Protein AF-A0A1Y4GU19-F1 (afdb_monomer_lite)

Secondary structure (DSSP, 8-state):
-------S-EEEEETTEEEEE--SPEEEE-SEEEETTEEE--SEEEEEEEE-GGG-EEEEEEEE--HHHHHHHHHTT-GGGG-EEEEESEEEEEEGGGTEEEEEEEETTEEEEEEEEEEETTEEEEEE---HHHHTTTT--TT-BHHHHHHHHHHSTT-EEEEEEEETTEEEEEEEEEEEEEEE-TTS-EEEEEEEEEEEEEEEE-TTSBEEEEEE--

Structure (mmCIF, N/CA/C/O backbone):
data_AF-A0A1Y4GU19-F1
#
_entry.id   AF-A0A1Y4GU19-F1
#
loop_
_atom_site.group_PDB
_atom_site.id
_atom_site.type_symbol
_atom_site.label_atom_id
_atom_site.label_alt_id
_atom_site.label_comp_id
_atom_site.label_asym_id
_atom_site.label_entity_id
_atom_site.label_seq_id
_atom_site.pdbx_PDB_ins_code
_atom_site.Cartn_x
_atom_site.Cartn_y
_atom_site.Cartn_z
_atom_site.occupancy
_atom_site.B_iso_or_equiv
_atom_site.auth_seq_id
_atom_site.auth_comp_id
_atom_site.auth_asym_id
_atom_site.auth_atom_id
_atom_site.pdbx_PDB_model_num
ATOM 1 N N . MET A 1 1 ? 30.097 -1.239 -19.176 1.00 27.19 1 MET A N 1
ATOM 2 C CA . MET A 1 1 ? 30.314 -0.782 -17.788 1.00 27.19 1 MET A CA 1
ATOM 3 C C . MET A 1 1 ? 29.051 -0.041 -17.359 1.00 27.19 1 MET A C 1
ATOM 5 O O . MET A 1 1 ? 28.925 1.136 -17.654 1.00 27.19 1 MET A O 1
ATOM 9 N N . LEU A 1 2 ? 28.057 -0.751 -16.813 1.00 26.98 2 LEU A N 1
ATOM 10 C CA . LEU A 1 2 ? 26.748 -0.180 -16.452 1.00 26.98 2 LEU A CA 1
ATOM 11 C C . LEU A 1 2 ? 26.420 -0.539 -14.993 1.00 26.98 2 LEU A C 1
ATOM 13 O O . LEU A 1 2 ? 25.458 -1.228 -14.685 1.00 26.98 2 LEU A O 1
ATOM 17 N N . VAL A 1 3 ? 27.309 -0.111 -14.100 1.00 28.98 3 VAL A N 1
ATOM 18 C CA . VAL A 1 3 ? 27.050 -0.002 -12.663 1.00 28.98 3 VAL A CA 1
ATOM 19 C C . VAL A 1 3 ? 26.626 1.447 -12.469 1.00 28.98 3 VAL A C 1
ATOM 21 O O . VAL A 1 3 ? 27.475 2.331 -12.537 1.00 28.98 3 VAL A O 1
ATOM 24 N N . GLY A 1 4 ? 25.331 1.737 -12.361 1.00 31.33 4 GLY A N 1
ATOM 25 C CA . GLY A 1 4 ? 24.926 3.143 -12.340 1.00 31.33 4 GLY A CA 1
ATOM 26 C C . GLY A 1 4 ? 23.436 3.418 -12.320 1.00 31.33 4 GLY A C 1
ATOM 27 O O . GLY A 1 4 ? 22.967 4.180 -13.152 1.00 31.33 4 GLY A O 1
ATOM 28 N N . LEU A 1 5 ? 22.700 2.819 -11.384 1.00 30.78 5 LEU A N 1
ATOM 29 C CA . LEU A 1 5 ? 21.436 3.382 -10.887 1.00 30.78 5 LEU A CA 1
ATOM 30 C C . LEU A 1 5 ? 21.092 2.769 -9.521 1.00 30.78 5 LEU A C 1
ATOM 32 O O . LEU A 1 5 ? 20.034 2.195 -9.299 1.00 30.78 5 LEU A O 1
ATOM 36 N N . LEU A 1 6 ? 22.041 2.882 -8.587 1.00 31.83 6 LEU A N 1
ATOM 37 C CA . LEU A 1 6 ? 21.786 2.704 -7.160 1.00 31.83 6 LEU A CA 1
ATOM 38 C C . LEU A 1 6 ? 21.296 4.045 -6.600 1.00 31.83 6 LEU A C 1
ATOM 40 O O . LEU A 1 6 ? 22.069 4.825 -6.049 1.00 31.83 6 LEU A O 1
ATOM 44 N N . THR A 1 7 ? 20.007 4.338 -6.758 1.00 33.91 7 THR A N 1
ATOM 45 C CA . THR A 1 7 ? 19.330 5.281 -5.859 1.00 33.91 7 THR A CA 1
ATOM 46 C C . THR A 1 7 ? 18.999 4.520 -4.579 1.00 33.91 7 THR A C 1
ATOM 48 O O . THR A 1 7 ? 18.088 3.699 -4.575 1.00 33.91 7 THR A O 1
ATOM 51 N N . SER A 1 8 ? 19.841 4.738 -3.562 1.00 29.72 8 SER A N 1
ATOM 52 C CA . SER A 1 8 ? 19.807 4.254 -2.170 1.00 29.72 8 SER A CA 1
ATOM 53 C C . SER A 1 8 ? 18.658 3.314 -1.773 1.00 29.72 8 SER A C 1
ATOM 55 O O . SER A 1 8 ? 17.720 3.694 -1.072 1.00 29.72 8 SER A O 1
ATOM 57 N N . VAL A 1 9 ? 18.813 2.045 -2.142 1.00 35.75 9 VAL A N 1
ATOM 58 C CA . VAL A 1 9 ? 18.270 0.919 -1.383 1.00 35.75 9 VAL A CA 1
ATOM 59 C C . VAL A 1 9 ? 19.465 0.222 -0.755 1.00 35.75 9 VAL A C 1
ATOM 61 O O . VAL A 1 9 ? 20.396 -0.156 -1.469 1.00 35.75 9 VAL A O 1
ATOM 64 N N . SER A 1 10 ? 19.459 0.065 0.565 1.00 33.41 10 SER A N 1
ATOM 65 C CA . SER A 1 10 ? 20.393 -0.852 1.214 1.00 33.41 10 SER A CA 1
ATOM 66 C C . SER A 1 10 ? 19.838 -2.257 0.998 1.00 33.41 10 SER A C 1
ATOM 68 O O . SER A 1 10 ? 18.859 -2.648 1.626 1.00 33.41 10 SER A O 1
ATOM 70 N N . LEU A 1 11 ? 20.394 -2.977 0.026 1.00 36.50 11 LEU A N 1
ATOM 71 C CA . LEU A 1 11 ? 20.059 -4.374 -0.235 1.00 36.50 11 LEU A CA 1
ATOM 72 C C . LEU A 1 11 ? 21.028 -5.232 0.579 1.00 36.50 11 LEU A C 1
ATOM 74 O O . LEU A 1 11 ? 22.220 -5.283 0.275 1.00 36.50 11 LEU A O 1
ATOM 78 N N . PHE A 1 12 ? 20.530 -5.865 1.639 1.00 34.28 12 PHE A N 1
ATOM 79 C CA . PHE A 1 12 ? 21.285 -6.886 2.360 1.00 34.28 12 PHE A CA 1
ATOM 80 C C . PHE A 1 12 ? 20.911 -8.253 1.794 1.00 34.28 12 PHE A C 1
ATOM 82 O O . PHE A 1 12 ? 19.735 -8.627 1.796 1.00 34.28 12 PHE A O 1
ATOM 89 N N . ALA A 1 13 ? 21.920 -8.966 1.296 1.00 28.75 13 ALA A N 1
ATOM 90 C CA . ALA A 1 13 ? 21.765 -10.289 0.717 1.00 28.75 13 ALA A CA 1
ATOM 91 C C . ALA A 1 13 ? 21.814 -11.358 1.815 1.00 28.75 13 ALA A C 1
ATOM 93 O O . ALA A 1 13 ? 22.769 -11.414 2.594 1.00 28.75 13 ALA A O 1
ATOM 94 N N . TYR A 1 14 ? 20.809 -12.228 1.847 1.00 33.56 14 TYR A N 1
ATOM 95 C CA . TYR A 1 14 ? 20.833 -13.482 2.598 1.00 33.56 14 TYR A CA 1
ATOM 96 C C . TYR A 1 14 ? 20.553 -14.616 1.607 1.00 33.56 14 TYR A C 1
ATOM 98 O O . TYR A 1 14 ? 19.457 -14.685 1.060 1.00 33.56 14 TYR A O 1
ATOM 106 N N . ASP A 1 15 ? 21.558 -15.447 1.321 1.00 40.75 15 ASP A N 1
ATOM 107 C CA . ASP A 1 15 ? 21.459 -16.727 0.594 1.00 40.75 15 ASP A CA 1
ATOM 108 C C . ASP A 1 15 ? 20.535 -16.769 -0.653 1.00 40.75 15 ASP A C 1
ATOM 110 O O . ASP A 1 15 ? 19.808 -17.738 -0.836 1.00 40.75 15 ASP A O 1
ATOM 114 N N . ASP A 1 16 ? 20.602 -15.755 -1.535 1.00 44.25 16 ASP A N 1
ATOM 115 C CA . ASP A 1 16 ? 19.799 -15.536 -2.773 1.00 44.25 16 ASP A CA 1
ATOM 116 C C . ASP A 1 16 ? 18.576 -14.589 -2.662 1.00 44.25 16 ASP A C 1
ATOM 118 O O . ASP A 1 16 ? 17.850 -14.391 -3.645 1.00 44.25 16 ASP A O 1
ATOM 122 N N . PHE A 1 17 ? 18.377 -13.934 -1.516 1.00 38.59 17 PHE A N 1
ATOM 123 C CA . PHE A 1 17 ? 17.318 -12.941 -1.299 1.00 38.59 17 PHE A CA 1
ATOM 124 C C . PHE A 1 17 ? 17.891 -11.575 -0.944 1.00 38.59 17 PHE A C 1
ATOM 126 O O . PHE A 1 17 ? 18.719 -11.474 -0.040 1.00 38.59 17 PHE A O 1
ATOM 133 N N . ASP A 1 18 ? 17.387 -10.525 -1.593 1.00 49.84 18 ASP A N 1
ATOM 134 C CA . ASP A 1 18 ? 17.709 -9.150 -1.221 1.00 49.84 18 ASP A CA 1
ATOM 135 C C . ASP A 1 18 ? 16.560 -8.559 -0.396 1.00 49.84 18 ASP A C 1
ATOM 137 O O . ASP A 1 18 ? 15.401 -8.508 -0.827 1.00 49.84 18 ASP A O 1
ATOM 141 N N . ILE A 1 19 ? 16.859 -8.097 0.817 1.00 47.94 19 ILE A N 1
ATOM 142 C CA . ILE A 1 19 ? 15.879 -7.377 1.635 1.00 47.94 19 ILE A CA 1
ATOM 143 C C . ILE A 1 19 ? 15.832 -5.926 1.163 1.00 47.94 19 ILE A C 1
ATOM 145 O O . ILE A 1 19 ? 16.860 -5.256 1.097 1.00 47.94 19 ILE A O 1
ATOM 149 N N . ILE A 1 20 ? 14.633 -5.419 0.861 1.00 51.62 20 ILE A N 1
ATOM 150 C CA . ILE A 1 20 ? 14.466 -4.004 0.523 1.00 51.62 20 ILE A CA 1
ATOM 151 C C . ILE A 1 20 ? 14.503 -3.179 1.811 1.00 51.62 20 ILE A C 1
ATOM 153 O O . ILE A 1 20 ? 13.568 -3.243 2.617 1.00 51.62 20 ILE A O 1
ATOM 157 N N . GLU A 1 21 ? 15.557 -2.392 2.008 1.00 45.50 21 GLU A N 1
ATOM 158 C CA . GLU A 1 21 ? 15.626 -1.380 3.062 1.00 45.50 21 GLU A CA 1
ATOM 159 C C . GLU A 1 21 ? 15.743 0.021 2.459 1.00 45.50 21 GLU A C 1
ATOM 161 O O . GLU A 1 21 ? 16.649 0.320 1.679 1.00 45.50 21 GLU A O 1
ATOM 166 N N . GLY A 1 22 ? 14.794 0.887 2.813 1.00 41.91 22 GLY A N 1
ATOM 167 C CA . GLY A 1 22 ? 14.742 2.268 2.348 1.00 41.91 22 GLY A CA 1
ATOM 168 C C . GLY A 1 22 ? 13.312 2.795 2.274 1.00 41.91 22 GLY A C 1
ATOM 169 O O . GLY A 1 22 ? 12.366 2.035 2.095 1.00 41.91 22 GLY A O 1
ATOM 170 N N . THR A 1 23 ? 13.162 4.109 2.419 1.00 44.16 23 THR A N 1
ATOM 171 C CA . THR A 1 23 ? 11.894 4.849 2.265 1.00 44.16 23 THR A CA 1
ATOM 172 C C . THR A 1 23 ? 11.874 5.702 0.993 1.00 44.16 23 THR A C 1
ATOM 174 O O . THR A 1 23 ? 10.909 6.420 0.729 1.00 44.16 23 THR A O 1
ATOM 177 N N . THR A 1 24 ? 12.951 5.654 0.204 1.00 43.50 24 THR A N 1
ATOM 178 C CA . THR A 1 24 ? 13.144 6.509 -0.968 1.00 43.50 24 THR A CA 1
ATOM 179 C C . THR A 1 24 ? 12.359 5.974 -2.164 1.00 43.50 24 THR A C 1
ATOM 181 O O . THR A 1 24 ? 12.508 4.798 -2.503 1.00 43.50 24 THR A O 1
ATOM 184 N N . PRO A 1 25 ? 11.572 6.822 -2.851 1.00 50.38 25 PRO A N 1
ATOM 185 C CA . PRO A 1 25 ? 10.911 6.430 -4.081 1.00 50.38 25 PRO A CA 1
ATOM 186 C C . PRO A 1 25 ? 11.913 6.003 -5.164 1.00 50.38 25 PRO A C 1
ATOM 188 O O . PRO A 1 25 ? 12.795 6.784 -5.521 1.00 50.38 25 PRO A O 1
ATOM 191 N N . ILE A 1 26 ? 11.766 4.804 -5.732 1.00 55.69 26 ILE A N 1
ATOM 192 C CA . ILE A 1 26 ? 12.586 4.349 -6.871 1.00 55.69 26 ILE A CA 1
ATOM 193 C C . ILE A 1 26 ? 11.806 4.604 -8.153 1.00 55.69 26 ILE A C 1
ATOM 195 O O . ILE A 1 26 ? 10.670 4.159 -8.282 1.00 55.69 26 ILE A O 1
ATOM 199 N N . SER A 1 27 ? 12.401 5.314 -9.108 1.00 52.16 27 SER A N 1
ATOM 200 C CA . SER A 1 27 ? 11.792 5.582 -10.414 1.00 52.16 27 SER A CA 1
ATOM 201 C C . SER A 1 27 ? 12.505 4.792 -11.502 1.00 52.16 27 SER A C 1
ATOM 203 O O . SER A 1 27 ? 13.683 5.035 -11.755 1.00 52.16 27 SER A O 1
ATOM 205 N N . LEU A 1 28 ? 11.792 3.889 -12.176 1.00 56.97 28 LEU A N 1
ATOM 206 C CA . LEU A 1 28 ? 12.325 3.124 -13.304 1.00 56.97 28 LEU A CA 1
ATOM 207 C C . LEU A 1 28 ? 11.562 3.475 -14.591 1.00 56.97 28 LEU A C 1
ATOM 209 O O . LEU A 1 28 ? 10.322 3.453 -14.576 1.00 56.97 28 LEU A O 1
ATOM 213 N N . PRO A 1 29 ? 12.254 3.775 -15.710 1.00 55.41 29 PRO A N 1
ATOM 214 C CA . PRO A 1 29 ? 11.599 3.825 -17.012 1.00 55.41 29 PRO A CA 1
ATOM 215 C C . PRO A 1 29 ? 10.987 2.448 -17.267 1.00 55.41 29 PRO A C 1
ATOM 217 O O . PRO A 1 29 ? 11.642 1.431 -17.049 1.00 55.41 29 PRO A O 1
ATOM 220 N N . THR A 1 30 ? 9.707 2.401 -17.615 1.00 60.12 30 THR A N 1
ATOM 221 C CA . THR A 1 30 ? 8.978 1.143 -17.811 1.00 60.12 30 THR A CA 1
ATOM 222 C C . THR A 1 30 ? 8.204 1.278 -19.102 1.00 60.12 30 THR A C 1
ATOM 224 O O . THR A 1 30 ? 7.431 2.211 -19.210 1.00 60.12 30 THR A O 1
ATOM 227 N N . ASP A 1 31 ? 8.391 0.372 -20.059 1.00 58.38 31 ASP A N 1
ATOM 228 C CA . ASP A 1 31 ? 7.722 0.488 -21.367 1.00 58.38 31 ASP A CA 1
ATOM 229 C C . ASP A 1 31 ? 6.271 -0.009 -21.332 1.00 58.38 31 ASP A C 1
ATOM 231 O O . ASP A 1 31 ? 5.447 0.376 -22.158 1.00 58.38 31 ASP A O 1
ATOM 235 N N . ALA A 1 32 ? 5.957 -0.910 -20.400 1.00 59.41 32 ALA A N 1
ATOM 236 C CA . ALA A 1 32 ? 4.614 -1.436 -20.217 1.00 59.41 32 ALA A CA 1
ATOM 237 C C . ALA A 1 32 ? 4.399 -1.928 -18.782 1.00 59.41 32 ALA A C 1
ATOM 239 O O . ALA A 1 32 ? 5.217 -2.668 -18.225 1.00 59.41 32 ALA A O 1
ATOM 240 N N . LEU A 1 33 ? 3.249 -1.563 -18.225 1.00 66.06 33 LEU A N 1
ATOM 241 C CA . LEU A 1 33 ? 2.646 -2.186 -17.059 1.00 66.06 33 LEU A CA 1
ATOM 242 C C . LEU A 1 33 ? 1.695 -3.286 -17.540 1.00 66.06 33 LEU A C 1
ATOM 244 O O . LEU A 1 33 ? 0.765 -3.006 -18.290 1.00 66.06 33 LEU A O 1
ATOM 248 N N . ILE A 1 34 ? 1.894 -4.527 -17.096 1.00 64.25 34 ILE A N 1
ATOM 249 C CA . ILE A 1 34 ? 0.962 -5.625 -17.389 1.00 64.25 34 ILE A CA 1
ATOM 250 C C . ILE A 1 34 ? 0.122 -5.898 -16.141 1.00 64.25 34 ILE A C 1
ATOM 252 O O . ILE A 1 34 ? 0.655 -6.350 -15.126 1.00 64.25 34 ILE A O 1
ATOM 256 N N . VAL A 1 35 ? -1.186 -5.639 -16.221 1.00 60.91 35 VAL A N 1
ATOM 257 C CA . VAL A 1 35 ? -2.153 -5.929 -15.147 1.00 60.91 35 VAL A CA 1
ATOM 258 C C . VAL A 1 35 ? -3.043 -7.077 -15.596 1.00 60.91 35 VAL A C 1
ATOM 260 O O . VAL A 1 35 ? -3.751 -6.946 -16.590 1.00 60.91 35 VAL A O 1
ATOM 263 N N . ASN A 1 36 ? -3.009 -8.209 -14.885 1.00 57.94 36 ASN A N 1
ATOM 264 C CA . ASN A 1 36 ? -3.827 -9.392 -15.202 1.00 57.94 36 ASN A CA 1
ATOM 265 C C . ASN A 1 36 ? -3.745 -9.811 -16.688 1.00 57.94 36 ASN A C 1
ATOM 267 O O . ASN A 1 36 ? -4.741 -10.191 -17.299 1.00 57.94 36 ASN A O 1
ATOM 271 N N . GLY A 1 37 ? -2.554 -9.698 -17.285 1.00 56.31 37 GLY A N 1
ATOM 272 C CA . GLY A 1 37 ? -2.298 -10.045 -18.688 1.00 56.31 37 GLY A CA 1
ATOM 273 C C . GLY A 1 37 ? -2.607 -8.947 -19.714 1.00 56.31 37 GLY A C 1
ATOM 274 O O . GLY A 1 37 ? -2.306 -9.140 -20.889 1.00 56.31 37 GLY A O 1
ATOM 275 N N . GLN A 1 38 ? -3.144 -7.792 -19.309 1.00 61.69 38 GLN A N 1
ATOM 276 C CA . GLN A 1 38 ? -3.391 -6.662 -20.210 1.00 61.69 38 GLN A CA 1
ATOM 277 C C . GLN A 1 38 ? -2.237 -5.648 -20.158 1.00 61.69 38 GLN A C 1
ATOM 279 O O . GLN A 1 38 ? -1.962 -5.105 -19.083 1.00 61.69 38 GLN A O 1
ATOM 284 N N . PRO A 1 39 ? -1.545 -5.386 -21.284 1.00 66.44 39 PRO A N 1
ATOM 285 C CA . PRO A 1 39 ? -0.482 -4.394 -21.336 1.00 66.44 39 PRO A CA 1
ATOM 286 C C . PRO A 1 39 ? -1.057 -2.977 -21.404 1.00 66.44 39 PRO A C 1
ATOM 288 O O . PRO A 1 39 ? -1.930 -2.678 -22.215 1.00 66.44 39 PRO A O 1
ATOM 291 N N . ILE A 1 40 ? -0.519 -2.090 -20.576 1.00 70.75 40 ILE A N 1
ATOM 292 C CA . ILE A 1 40 ? -0.820 -0.662 -20.551 1.00 70.75 40 ILE A CA 1
ATOM 293 C C . ILE A 1 40 ? 0.511 0.074 -20.637 1.00 70.75 40 ILE A C 1
ATOM 295 O O . ILE A 1 40 ? 1.410 -0.162 -19.829 1.00 70.75 40 ILE A O 1
ATOM 299 N N . LEU A 1 41 ? 0.645 0.960 -21.620 1.00 71.81 41 LEU A N 1
ATOM 300 C CA . LEU A 1 41 ? 1.836 1.793 -21.763 1.00 71.81 41 LEU A CA 1
ATOM 301 C C . LEU A 1 41 ? 1.892 2.781 -20.595 1.00 71.81 41 LEU A C 1
ATOM 303 O O . LEU A 1 41 ? 1.012 3.627 -20.458 1.00 71.81 41 LEU A O 1
ATOM 307 N N . CYS A 1 42 ? 2.908 2.670 -19.748 1.00 74.19 42 CYS A N 1
ATOM 308 C CA . CYS A 1 42 ? 3.253 3.695 -18.768 1.00 74.19 42 CYS A CA 1
ATOM 309 C C . CYS A 1 42 ? 4.574 4.339 -19.187 1.00 74.19 42 CYS A C 1
ATOM 311 O O . CYS A 1 42 ? 5.329 3.744 -19.941 1.00 74.19 42 CYS A O 1
ATOM 313 N N . ASP A 1 43 ? 4.847 5.562 -18.739 1.00 71.38 43 ASP A N 1
ATOM 314 C CA . ASP A 1 43 ? 6.132 6.212 -19.036 1.00 71.38 43 ASP A CA 1
ATOM 315 C C . ASP A 1 43 ? 7.198 5.789 -18.016 1.00 71.38 43 ASP A C 1
ATOM 317 O O . ASP A 1 43 ? 8.399 5.732 -18.283 1.00 71.38 43 ASP A O 1
ATOM 321 N N . ARG A 1 44 ? 6.744 5.557 -16.782 1.00 73.19 44 ARG A N 1
ATOM 322 C CA . ARG A 1 44 ? 7.586 5.342 -15.609 1.00 73.19 44 ARG A CA 1
ATOM 323 C C . ARG A 1 44 ? 6.798 4.628 -14.527 1.00 73.19 44 ARG A C 1
ATOM 325 O O . ARG A 1 44 ? 5.610 4.891 -14.348 1.00 73.19 44 ARG A O 1
ATOM 332 N N . MET A 1 45 ? 7.485 3.797 -13.754 1.00 73.81 45 MET A N 1
ATOM 333 C CA . MET A 1 45 ? 6.966 3.231 -12.514 1.00 73.81 45 MET A CA 1
ATOM 334 C C . MET A 1 45 ? 7.741 3.795 -11.326 1.00 73.81 45 MET A C 1
ATOM 336 O O . MET A 1 45 ? 8.967 3.678 -11.280 1.00 73.81 45 MET A O 1
ATOM 340 N N . THR A 1 46 ? 7.025 4.377 -10.367 1.00 73.56 46 THR A N 1
ATOM 341 C CA . THR A 1 46 ? 7.582 4.832 -9.091 1.00 73.56 46 THR A CA 1
ATOM 342 C C . THR A 1 46 ? 7.227 3.846 -7.986 1.00 73.56 46 THR A C 1
ATOM 344 O O . THR A 1 46 ? 6.091 3.396 -7.892 1.00 73.56 46 THR A O 1
ATOM 347 N N . TRP A 1 47 ? 8.198 3.508 -7.149 1.00 74.44 47 TRP A N 1
ATOM 348 C CA . TRP A 1 47 ? 8.067 2.539 -6.069 1.00 74.44 47 TRP A CA 1
ATOM 349 C C . TRP A 1 47 ? 8.240 3.263 -4.750 1.00 74.44 47 TRP A C 1
ATOM 351 O O . TRP A 1 47 ? 9.330 3.757 -4.499 1.00 74.44 47 TRP A O 1
ATOM 361 N N . GLU A 1 48 ? 7.216 3.326 -3.907 1.00 74.88 48 GLU A N 1
ATOM 362 C CA . GLU A 1 48 ? 7.325 3.917 -2.570 1.00 74.88 48 GLU A CA 1
ATOM 363 C C . GLU A 1 48 ? 7.216 2.839 -1.498 1.00 74.88 48 GLU A C 1
ATOM 365 O O . GLU A 1 48 ? 6.390 1.935 -1.604 1.00 74.88 48 GLU A O 1
ATOM 370 N N . ILE A 1 49 ? 8.041 2.939 -0.459 1.00 75.44 49 ILE A N 1
ATOM 371 C CA . ILE A 1 49 ? 8.094 1.949 0.615 1.00 75.44 49 ILE A CA 1
ATOM 372 C C . ILE A 1 49 ? 7.821 2.645 1.936 1.00 75.44 49 ILE A C 1
ATOM 374 O O . ILE A 1 49 ? 8.566 3.531 2.357 1.00 75.44 49 ILE A O 1
ATOM 378 N N . ASP A 1 50 ? 6.751 2.218 2.593 1.00 77.75 50 ASP A N 1
ATOM 379 C CA . ASP A 1 50 ? 6.413 2.658 3.935 1.00 77.75 50 ASP A CA 1
ATOM 380 C C . ASP A 1 50 ? 6.847 1.585 4.937 1.00 77.75 50 ASP A C 1
ATOM 382 O O . ASP A 1 50 ? 6.352 0.458 4.906 1.00 77.75 50 ASP A O 1
ATOM 386 N N . ASP A 1 51 ? 7.763 1.935 5.838 1.00 76.88 51 ASP A N 1
ATOM 387 C CA . ASP A 1 51 ? 8.225 1.044 6.904 1.00 76.88 51 ASP A CA 1
ATOM 388 C C . ASP A 1 51 ? 7.364 1.199 8.176 1.00 76.88 51 ASP A C 1
ATOM 390 O O . ASP A 1 51 ? 7.016 2.319 8.598 1.00 76.88 51 ASP A O 1
ATOM 394 N N . PHE A 1 52 ? 6.997 0.064 8.774 1.00 76.38 52 PHE A N 1
ATOM 395 C CA . PHE A 1 52 ? 6.227 -0.058 10.012 1.00 76.38 52 PHE A CA 1
ATOM 396 C C . PHE A 1 52 ? 6.977 -0.858 11.096 1.00 76.38 52 PHE A C 1
ATOM 398 O O . PHE A 1 52 ? 6.366 -1.256 12.091 1.00 76.38 52 PHE A O 1
ATOM 405 N N . GLY A 1 53 ? 8.287 -1.069 10.938 1.00 77.31 53 GLY A N 1
ATOM 406 C CA . GLY A 1 53 ? 9.135 -1.800 11.877 1.00 77.31 53 GLY A CA 1
ATOM 407 C C . GLY A 1 53 ? 8.763 -3.279 11.933 1.00 77.31 53 GLY A C 1
ATOM 408 O O . GLY A 1 53 ? 8.624 -3.936 10.904 1.00 77.31 53 GLY A O 1
ATOM 409 N N . GLU A 1 54 ? 8.532 -3.798 13.140 1.00 76.56 54 GLU A N 1
ATOM 410 C CA . GLU A 1 54 ? 8.170 -5.208 13.379 1.00 76.56 54 GLU A CA 1
ATOM 411 C C . GLU A 1 54 ? 6.896 -5.663 12.644 1.00 76.56 54 GLU A C 1
ATOM 413 O O . GLU A 1 54 ? 6.716 -6.849 12.370 1.00 76.56 54 GLU A O 1
ATOM 418 N N . LEU A 1 55 ? 6.007 -4.725 12.296 1.00 72.56 55 LEU A N 1
ATOM 419 C CA . LEU A 1 55 ? 4.786 -5.022 11.541 1.00 72.56 55 LEU A CA 1
ATOM 420 C C . LEU A 1 55 ? 5.065 -5.317 10.057 1.00 72.56 55 LEU A C 1
ATOM 422 O O . LEU A 1 55 ? 4.224 -5.912 9.382 1.00 72.56 55 LEU A O 1
ATOM 426 N N . GLY A 1 56 ? 6.238 -4.928 9.553 1.00 75.19 56 GLY A N 1
ATOM 427 C CA . GLY A 1 56 ? 6.654 -5.097 8.167 1.00 75.19 56 GLY A CA 1
ATOM 428 C C . GLY A 1 56 ? 6.626 -3.797 7.369 1.00 75.19 56 GLY A C 1
ATOM 429 O O . GLY A 1 56 ? 6.733 -2.699 7.911 1.00 75.19 56 GLY A O 1
ATOM 430 N N . LYS A 1 57 ? 6.510 -3.931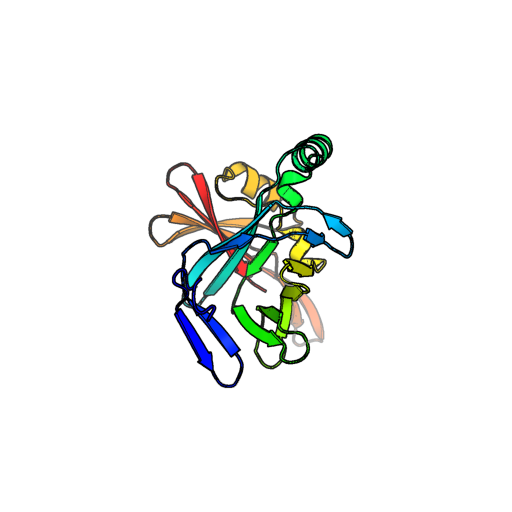 6.049 1.00 75.81 57 LYS A N 1
ATOM 431 C CA . LYS A 1 57 ? 6.590 -2.833 5.080 1.00 75.81 57 LYS A CA 1
ATOM 432 C C . LYS A 1 57 ? 5.357 -2.837 4.186 1.00 75.81 57 LYS A C 1
ATOM 434 O O . LYS A 1 57 ? 4.740 -3.884 4.001 1.00 75.81 57 LYS A O 1
ATOM 439 N N . THR A 1 58 ? 5.036 -1.684 3.611 1.00 76.75 58 THR A N 1
ATOM 440 C CA . THR A 1 58 ? 4.098 -1.566 2.493 1.00 76.75 58 THR A CA 1
ATOM 441 C C . THR A 1 58 ? 4.846 -1.064 1.265 1.00 76.75 58 THR A C 1
ATOM 443 O O . THR A 1 58 ? 5.436 0.010 1.323 1.00 76.75 58 THR A O 1
ATOM 446 N N . VAL A 1 59 ? 4.816 -1.805 0.156 1.00 74.44 59 VAL A N 1
ATOM 447 C CA . VAL A 1 59 ? 5.351 -1.344 -1.138 1.00 74.44 59 VAL A CA 1
ATOM 448 C C . VAL A 1 59 ? 4.201 -0.857 -2.009 1.00 74.44 59 VAL A C 1
ATOM 450 O O . VAL A 1 59 ? 3.231 -1.588 -2.204 1.00 74.44 59 VAL A O 1
ATOM 453 N N . ARG A 1 60 ? 4.324 0.366 -2.527 1.00 75.88 60 ARG A N 1
ATOM 454 C CA . ARG A 1 60 ? 3.361 1.044 -3.395 1.00 75.88 60 ARG A CA 1
ATOM 455 C C . ARG A 1 60 ? 3.961 1.214 -4.782 1.00 75.88 60 ARG A C 1
ATOM 457 O O . ARG A 1 60 ? 4.987 1.873 -4.922 1.00 75.88 60 ARG A O 1
ATOM 464 N N . LEU A 1 61 ? 3.316 0.650 -5.798 1.00 72.94 61 LEU A N 1
ATOM 465 C CA . LEU A 1 61 ? 3.690 0.869 -7.198 1.00 72.94 61 LEU A CA 1
ATOM 466 C C . LEU A 1 61 ? 2.781 1.939 -7.802 1.00 72.94 61 LEU A C 1
ATOM 468 O O . LEU A 1 61 ? 1.561 1.792 -7.795 1.00 72.94 61 LEU A O 1
ATOM 472 N N . ILE A 1 62 ? 3.385 3.017 -8.295 1.00 75.06 62 ILE A N 1
ATOM 473 C CA . ILE A 1 62 ? 2.712 4.217 -8.789 1.00 75.06 62 ILE A CA 1
ATOM 474 C C . ILE A 1 62 ? 3.166 4.461 -10.234 1.00 75.06 62 ILE A C 1
ATOM 476 O O . ILE A 1 62 ? 4.246 5.019 -10.461 1.00 75.06 62 ILE A O 1
ATOM 480 N N . PRO A 1 63 ? 2.377 4.049 -11.236 1.00 75.31 63 PRO A N 1
ATOM 481 C CA . PRO A 1 63 ? 2.698 4.353 -12.621 1.00 75.31 63 PRO A CA 1
ATOM 482 C C . PRO A 1 63 ? 2.443 5.826 -12.947 1.00 75.31 63 PRO A C 1
ATOM 484 O O . PRO A 1 63 ? 1.453 6.425 -12.531 1.00 75.31 63 PRO A O 1
ATOM 487 N N . THR A 1 64 ? 3.338 6.400 -13.745 1.00 77.19 64 THR A N 1
ATOM 488 C CA . THR A 1 64 ? 3.124 7.672 -14.437 1.00 77.19 64 THR A CA 1
ATOM 489 C C . THR A 1 64 ? 2.632 7.382 -15.851 1.00 77.19 64 THR A C 1
ATOM 491 O O . THR A 1 64 ? 3.226 6.560 -16.551 1.00 77.19 64 THR A O 1
ATOM 494 N N . PHE A 1 65 ? 1.572 8.075 -16.258 1.00 80.38 65 PHE A N 1
ATOM 495 C CA . PHE A 1 65 ? 1.026 8.016 -17.610 1.00 80.38 65 PHE A CA 1
ATOM 496 C C . PHE A 1 65 ? 1.000 9.412 -18.226 1.00 80.38 65 PHE A C 1
ATOM 498 O O . PHE A 1 65 ? 0.710 10.395 -17.535 1.00 80.38 65 PHE A O 1
ATOM 505 N N . SER A 1 66 ? 1.200 9.480 -19.536 1.00 80.50 66 SER A N 1
ATOM 506 C CA . SER A 1 66 ? 1.154 10.700 -20.330 1.00 80.50 66 SER A CA 1
ATOM 507 C C . SER A 1 66 ? 0.327 10.491 -21.604 1.00 80.50 66 SER A C 1
ATOM 509 O O . SER A 1 66 ? -0.160 9.390 -21.881 1.00 80.50 66 SER A O 1
ATOM 511 N N . GLY A 1 67 ? 0.097 11.580 -22.343 1.00 84.06 67 GLY A N 1
ATOM 512 C CA . GLY A 1 67 ? -0.537 11.547 -23.663 1.00 84.06 67 GLY A CA 1
ATOM 513 C C . GLY A 1 67 ? -1.919 10.882 -23.701 1.00 84.06 67 GLY A C 1
ATOM 514 O O . GLY A 1 67 ? -2.751 11.070 -22.808 1.00 84.06 67 GLY A O 1
ATOM 515 N N . GLU A 1 68 ? -2.154 10.113 -24.766 1.00 82.12 68 GLU A N 1
ATOM 516 C CA . GLU A 1 68 ? -3.423 9.431 -25.047 1.00 82.12 68 GLU A CA 1
ATOM 517 C C . GLU A 1 68 ? -3.777 8.390 -23.981 1.00 82.12 68 GLU A C 1
ATOM 519 O O . GLU A 1 68 ? -4.937 8.301 -23.578 1.00 82.12 68 GLU A O 1
ATOM 524 N N . THR A 1 69 ? -2.788 7.667 -23.440 1.00 78.94 69 THR A N 1
ATOM 525 C CA . THR A 1 69 ? -3.028 6.700 -22.362 1.00 78.94 69 THR A CA 1
ATOM 526 C C . THR A 1 69 ? -3.593 7.394 -21.130 1.00 78.94 69 THR A C 1
ATOM 528 O O . THR A 1 69 ? -4.598 6.952 -20.582 1.00 78.94 69 THR A O 1
ATOM 531 N N . LEU A 1 70 ? -3.018 8.526 -20.710 1.00 81.50 70 LEU A N 1
ATOM 532 C CA . LEU A 1 70 ? -3.552 9.276 -19.571 1.00 81.50 70 LEU A CA 1
ATOM 533 C C . LEU A 1 70 ? -4.994 9.747 -19.820 1.00 81.50 70 LEU A C 1
ATOM 535 O O . LEU A 1 70 ? -5.818 9.701 -18.906 1.00 81.50 70 LEU A O 1
ATOM 539 N N . GLN A 1 71 ? -5.310 10.203 -21.035 1.00 80.88 71 GLN A N 1
ATOM 540 C CA . GLN A 1 71 ? -6.666 10.635 -21.390 1.00 80.88 71 GLN A CA 1
ATOM 541 C C . GLN A 1 71 ? -7.661 9.470 -21.375 1.00 80.88 71 GLN A C 1
ATOM 543 O O . GLN A 1 71 ? -8.749 9.606 -20.816 1.00 80.88 71 GLN A O 1
ATOM 548 N N . TYR A 1 72 ? -7.267 8.316 -21.913 1.00 80.50 72 TYR A N 1
ATOM 549 C CA . TYR A 1 72 ? -8.056 7.090 -21.872 1.00 80.50 72 TYR A CA 1
ATOM 550 C C . TYR A 1 72 ? -8.318 6.631 -20.430 1.00 80.50 72 TYR A C 1
ATOM 552 O O . TYR A 1 72 ? -9.459 6.406 -20.041 1.00 80.50 72 TYR A O 1
ATOM 560 N N . LEU A 1 73 ? -7.288 6.576 -19.583 1.00 74.50 73 LEU A N 1
ATOM 561 C CA . LEU A 1 73 ? -7.448 6.156 -18.187 1.00 74.50 73 LEU A CA 1
ATOM 562 C C . LEU A 1 73 ? -8.327 7.124 -17.378 1.00 74.50 73 LEU A C 1
ATOM 564 O O . LEU A 1 73 ? -9.078 6.691 -16.501 1.00 74.50 73 LEU A O 1
ATOM 568 N N . LYS A 1 74 ? -8.268 8.428 -17.686 1.00 77.19 74 LYS A N 1
ATOM 569 C CA . LYS A 1 74 ? -9.173 9.439 -17.118 1.00 77.19 74 LYS A CA 1
ATOM 570 C C . LYS A 1 74 ? -10.618 9.229 -17.562 1.00 77.19 74 LYS A C 1
ATOM 572 O O . LYS A 1 74 ? -11.501 9.292 -16.714 1.00 77.19 74 LYS A O 1
ATOM 577 N N . SER A 1 75 ? -10.864 8.968 -18.849 1.00 76.19 75 SER A N 1
ATOM 578 C CA . SER A 1 75 ? -12.226 8.767 -19.369 1.00 76.19 75 SER A CA 1
ATOM 579 C C . SER A 1 75 ? -12.897 7.520 -18.789 1.00 76.19 75 SER A C 1
ATOM 581 O O . SER A 1 75 ? -14.109 7.504 -18.604 1.00 76.19 75 SER A O 1
ATOM 583 N N . GLN A 1 76 ? -12.100 6.510 -18.439 1.00 71.38 76 GLN A N 1
ATOM 584 C CA . GLN A 1 76 ? -12.555 5.282 -17.789 1.00 71.38 76 GLN A CA 1
ATOM 585 C C . GLN A 1 76 ? -12.621 5.381 -16.250 1.00 71.38 76 GLN A C 1
ATOM 587 O O . GLN A 1 76 ? -13.056 4.437 -15.600 1.00 71.38 76 GLN A O 1
A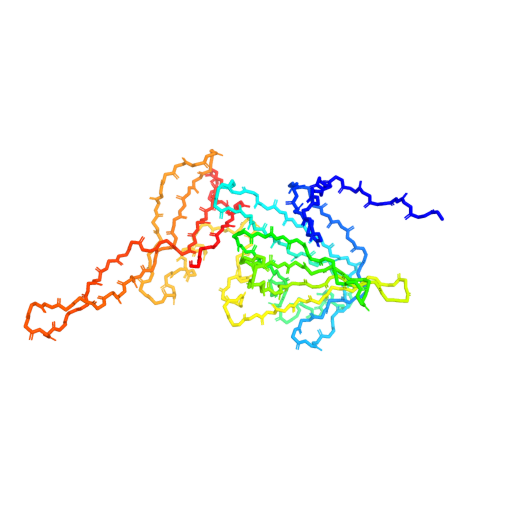TOM 592 N N . ASN A 1 77 ? -12.186 6.496 -15.646 1.00 66.81 77 ASN A N 1
ATOM 593 C CA . ASN A 1 77 ? -12.073 6.671 -14.190 1.00 66.81 77 ASN A CA 1
ATOM 594 C C . ASN A 1 77 ? -11.235 5.577 -13.480 1.00 66.81 77 ASN A C 1
ATOM 596 O O . ASN A 1 77 ? -11.473 5.247 -12.321 1.00 66.81 77 ASN A O 1
ATOM 600 N N . VAL A 1 78 ? -10.230 5.016 -14.163 1.00 63.72 78 VAL A N 1
ATOM 601 C CA . VAL A 1 78 ? -9.400 3.899 -13.655 1.00 63.72 78 VAL A CA 1
ATOM 602 C C . VAL A 1 78 ? -8.015 4.330 -13.171 1.00 63.72 78 VAL A C 1
ATOM 604 O O . VAL A 1 78 ? -7.195 3.488 -12.821 1.00 63.72 78 VAL A O 1
ATOM 607 N N . LEU A 1 79 ? -7.715 5.632 -13.121 1.00 58.94 79 LEU A N 1
ATOM 608 C CA . LEU A 1 79 ? -6.414 6.131 -12.642 1.00 58.94 79 LEU A CA 1
ATOM 609 C C . LEU A 1 79 ? -6.048 5.607 -11.243 1.00 58.94 79 LEU A C 1
ATOM 611 O O . LEU A 1 79 ? -4.879 5.357 -10.966 1.00 58.94 79 LEU A O 1
ATOM 615 N N . GLN A 1 80 ? -7.048 5.415 -10.380 1.00 53.75 80 GLN A N 1
ATOM 616 C CA . GLN A 1 80 ? -6.867 4.891 -9.024 1.00 53.75 80 GLN A CA 1
ATOM 617 C C . GLN A 1 80 ? -6.567 3.382 -9.013 1.00 53.75 80 GLN A C 1
ATOM 619 O O . GLN A 1 80 ? -5.873 2.892 -8.126 1.00 53.75 80 GLN A O 1
ATOM 624 N N . SER A 1 81 ? -7.005 2.648 -10.041 1.00 51.25 81 SER A N 1
ATOM 625 C CA . SER A 1 81 ? -6.919 1.186 -10.131 1.00 51.25 81 SER A CA 1
ATOM 626 C C . SER A 1 81 ? -5.498 0.653 -10.331 1.00 51.25 81 SER A C 1
ATOM 628 O O . SER A 1 81 ? -5.298 -0.564 -10.312 1.00 51.25 81 SER A O 1
ATOM 630 N N . PHE A 1 82 ? -4.506 1.522 -10.529 1.00 55.88 82 PHE A N 1
ATOM 631 C CA . PHE A 1 82 ? -3.122 1.112 -10.775 1.00 55.88 82 PHE A CA 1
ATOM 632 C C . PHE A 1 82 ? -2.232 1.097 -9.551 1.00 55.88 82 PHE A C 1
ATOM 634 O O . PHE A 1 82 ? -1.123 0.571 -9.637 1.00 55.88 82 PHE A O 1
ATOM 641 N N . ASN A 1 83 ? -2.713 1.612 -8.421 1.00 56.56 83 ASN A N 1
ATOM 642 C CA . ASN A 1 83 ? -1.983 1.412 -7.193 1.00 56.56 83 ASN A CA 1
ATOM 643 C C . ASN A 1 83 ? -1.933 -0.090 -6.896 1.00 56.56 83 ASN A C 1
ATOM 645 O O . ASN A 1 83 ? -2.929 -0.809 -7.036 1.00 56.56 83 ASN A O 1
ATOM 649 N N . PHE A 1 84 ? -0.745 -0.561 -6.545 1.00 63.16 84 PHE A N 1
ATOM 650 C CA . PHE A 1 84 ? -0.529 -1.918 -6.084 1.00 63.16 84 PHE A CA 1
ATOM 651 C C . PHE A 1 84 ? 0.148 -1.872 -4.734 1.00 63.16 84 PHE A C 1
ATOM 653 O O . PHE A 1 84 ? 1.152 -1.175 -4.571 1.00 63.16 84 PHE A O 1
ATOM 660 N N . PHE A 1 85 ? -0.416 -2.627 -3.801 1.00 64.75 85 PHE A N 1
ATOM 661 C CA . PHE A 1 85 ? 0.017 -2.661 -2.420 1.00 64.75 85 PHE A CA 1
ATOM 662 C C . PHE A 1 85 ? 0.402 -4.077 -2.042 1.00 64.75 85 PHE A C 1
ATOM 664 O O . PHE A 1 85 ? -0.363 -5.025 -2.213 1.00 64.75 85 PHE A O 1
ATOM 671 N N . VAL A 1 86 ? 1.593 -4.200 -1.479 1.00 64.69 86 VAL A N 1
ATOM 672 C CA . VAL A 1 86 ? 2.033 -5.412 -0.799 1.00 64.69 86 VAL A CA 1
ATOM 673 C C . VAL A 1 86 ? 2.337 -5.014 0.622 1.00 64.69 86 VAL A C 1
ATOM 675 O O . VAL A 1 86 ? 3.090 -4.064 0.797 1.00 64.69 86 VAL A O 1
ATOM 678 N N . SER A 1 87 ? 1.774 -5.708 1.609 1.00 66.69 87 SER A N 1
ATOM 679 C CA . SER A 1 87 ? 2.014 -5.443 3.028 1.00 66.69 87 SER A CA 1
ATOM 680 C C . SER A 1 87 ? 2.598 -6.655 3.758 1.00 66.69 87 SER A C 1
ATOM 682 O O . SER A 1 87 ? 2.384 -7.807 3.367 1.00 66.69 87 SER A O 1
ATOM 684 N N . GLY A 1 88 ? 3.318 -6.385 4.849 1.00 71.19 88 GLY A N 1
ATOM 685 C CA . GLY A 1 88 ? 3.873 -7.391 5.756 1.00 71.19 88 GLY A CA 1
ATOM 686 C C . GLY A 1 88 ? 5.378 -7.589 5.572 1.00 71.19 88 GLY A C 1
ATOM 687 O O . GLY A 1 88 ? 6.107 -6.650 5.250 1.00 71.19 88 GLY A O 1
ATOM 688 N N . LYS A 1 89 ? 5.872 -8.809 5.804 1.00 72.38 89 LYS A N 1
ATOM 689 C CA . LYS A 1 89 ? 7.282 -9.150 5.556 1.00 72.38 89 LYS A CA 1
ATOM 690 C C . LYS A 1 89 ? 7.503 -9.294 4.050 1.00 72.38 89 LYS A C 1
ATOM 692 O O . LYS A 1 89 ? 6.981 -10.223 3.433 1.00 72.38 89 LYS A O 1
ATOM 697 N N . ILE A 1 90 ? 8.235 -8.341 3.477 1.00 72.12 90 ILE A N 1
ATOM 698 C CA . ILE A 1 90 ? 8.491 -8.225 2.037 1.00 72.12 90 ILE A CA 1
ATOM 699 C C . ILE A 1 90 ? 9.978 -8.424 1.769 1.00 72.12 90 ILE A C 1
ATOM 701 O O . ILE A 1 90 ? 10.817 -7.898 2.501 1.00 72.12 90 ILE A O 1
ATOM 705 N N . PHE A 1 91 ? 10.287 -9.160 0.706 1.00 69.88 91 PHE A N 1
ATOM 706 C CA . PHE A 1 91 ? 11.646 -9.426 0.241 1.00 69.88 91 PHE A CA 1
ATOM 707 C C . PHE A 1 91 ? 11.686 -9.498 -1.290 1.00 69.88 91 PHE A C 1
ATOM 709 O O . PHE A 1 91 ? 10.660 -9.748 -1.932 1.00 69.88 91 PHE A O 1
ATOM 716 N N . LEU A 1 92 ? 12.861 -9.263 -1.877 1.00 71.44 92 LEU A N 1
ATOM 717 C CA . LEU A 1 92 ? 13.115 -9.483 -3.298 1.00 71.44 92 LEU A CA 1
ATOM 718 C C . LEU A 1 92 ? 13.739 -10.855 -3.516 1.00 71.44 92 LEU A C 1
ATOM 720 O O . LEU A 1 92 ? 14.605 -11.299 -2.764 1.00 71.44 92 LEU A O 1
ATOM 724 N N . VAL A 1 93 ? 13.317 -11.497 -4.597 1.00 72.50 93 VAL A N 1
ATOM 725 C CA . VAL A 1 93 ? 13.894 -12.747 -5.087 1.00 72.50 93 VAL A CA 1
ATOM 726 C C . VAL A 1 93 ? 14.503 -12.482 -6.449 1.00 72.50 93 VAL A C 1
ATOM 728 O O . VAL A 1 93 ? 13.799 -12.027 -7.355 1.00 72.50 93 VAL A O 1
ATOM 731 N N . ARG A 1 94 ? 15.786 -12.798 -6.630 1.00 73.62 94 ARG A N 1
ATOM 732 C CA . ARG A 1 94 ? 16.392 -12.790 -7.963 1.00 73.62 94 ARG A CA 1
ATOM 733 C C . ARG A 1 94 ? 16.000 -14.063 -8.712 1.00 73.62 94 ARG A C 1
ATOM 735 O O . ARG A 1 94 ? 16.373 -15.169 -8.333 1.00 73.62 94 ARG A O 1
ATOM 742 N N . MET A 1 95 ? 15.278 -13.907 -9.813 1.00 72.44 95 MET A N 1
ATOM 743 C CA . MET A 1 95 ? 14.868 -14.997 -10.696 1.00 72.44 95 MET A CA 1
ATOM 744 C C . MET A 1 95 ? 15.967 -15.221 -11.743 1.00 72.44 95 MET A C 1
ATOM 746 O O . MET A 1 95 ? 15.952 -14.613 -12.815 1.00 72.44 95 MET A O 1
ATOM 750 N N . LYS A 1 96 ? 16.955 -16.059 -11.393 1.00 65.25 96 LYS A N 1
ATOM 751 C CA . LYS A 1 96 ? 18.199 -16.283 -12.162 1.00 65.25 96 LYS A CA 1
ATOM 752 C C . LYS A 1 96 ? 17.951 -16.632 -13.639 1.00 65.25 96 LYS A C 1
ATOM 754 O O . LYS A 1 96 ? 18.673 -16.131 -14.494 1.00 65.25 96 LYS A O 1
ATOM 759 N N . ASP A 1 97 ? 16.897 -17.388 -13.940 1.00 66.88 97 ASP A N 1
ATOM 760 C CA . ASP A 1 97 ? 16.594 -17.849 -15.305 1.00 66.88 97 ASP A CA 1
ATOM 761 C C . ASP A 1 97 ? 15.992 -16.769 -16.225 1.00 66.88 97 ASP A C 1
ATOM 763 O O . ASP A 1 97 ? 15.893 -16.976 -17.433 1.00 66.88 97 ASP A O 1
ATOM 767 N N . MET A 1 98 ? 15.564 -15.623 -15.681 1.00 59.09 98 MET A N 1
ATOM 768 C CA . MET A 1 98 ? 14.812 -14.601 -16.428 1.00 59.09 98 MET A CA 1
ATOM 769 C C . MET A 1 98 ? 15.431 -13.199 -16.391 1.00 59.09 98 MET A C 1
ATOM 771 O O . MET A 1 98 ? 14.817 -12.271 -16.911 1.00 59.09 98 MET A O 1
ATOM 775 N N . ASP A 1 99 ? 16.605 -13.035 -15.771 1.00 70.94 99 ASP A N 1
ATOM 776 C CA . ASP A 1 99 ? 17.177 -11.720 -15.431 1.00 70.94 99 ASP A CA 1
ATOM 777 C C . ASP A 1 99 ? 16.112 -10.763 -14.857 1.00 70.94 99 ASP A C 1
ATOM 779 O O . ASP A 1 99 ? 15.859 -9.654 -15.340 1.00 70.94 99 ASP A O 1
ATOM 783 N N . ALA A 1 100 ? 15.401 -11.271 -13.849 1.00 72.56 100 ALA A N 1
ATOM 784 C CA . ALA A 1 100 ? 14.243 -10.617 -13.264 1.00 72.56 100 ALA A CA 1
ATOM 785 C C . ALA A 1 100 ? 14.305 -10.622 -11.733 1.00 72.56 100 ALA A C 1
ATOM 787 O O . ALA A 1 100 ? 14.934 -11.484 -11.119 1.00 72.56 100 ALA A O 1
ATOM 788 N N . TYR A 1 101 ? 13.609 -9.672 -11.115 1.00 74.69 101 TYR A N 1
ATOM 789 C CA . TYR A 1 101 ? 13.427 -9.572 -9.670 1.00 74.69 101 TYR A CA 1
ATOM 790 C C . TYR A 1 101 ? 11.945 -9.673 -9.327 1.00 74.69 101 TYR A C 1
ATOM 792 O O . TYR A 1 101 ? 11.126 -8.928 -9.863 1.00 74.69 101 TYR A O 1
ATOM 800 N N . GLY A 1 102 ? 11.594 -10.577 -8.417 1.00 76.12 102 GLY A N 1
ATOM 801 C CA . GLY A 1 102 ? 10.244 -10.708 -7.881 1.00 76.12 102 GLY A CA 1
ATOM 802 C C . GLY A 1 102 ? 10.116 -10.029 -6.520 1.00 76.12 102 GLY A C 1
ATOM 803 O O . GLY A 1 102 ? 10.850 -10.380 -5.601 1.00 76.12 102 GLY A O 1
ATOM 804 N N . ILE A 1 103 ? 9.158 -9.115 -6.351 1.00 76.88 103 ILE A N 1
ATOM 805 C CA . ILE A 1 103 ? 8.702 -8.690 -5.021 1.00 76.88 103 ILE A CA 1
ATOM 806 C C . ILE A 1 103 ? 7.809 -9.785 -4.464 1.00 76.88 103 ILE A C 1
ATOM 808 O O . ILE A 1 103 ? 6.781 -10.110 -5.065 1.00 76.88 103 ILE A O 1
ATOM 812 N N . CYS A 1 104 ? 8.160 -10.304 -3.295 1.00 75.38 104 CYS A N 1
ATOM 813 C CA . CYS A 1 104 ? 7.400 -11.350 -2.635 1.00 75.38 104 CYS A CA 1
ATOM 814 C C . CYS A 1 104 ? 6.889 -10.898 -1.269 1.00 75.38 104 CYS A C 1
ATOM 816 O O . CYS A 1 104 ? 7.559 -10.147 -0.558 1.00 75.38 104 CYS A O 1
ATOM 818 N N . ARG A 1 105 ? 5.707 -11.394 -0.891 1.00 74.25 105 ARG A N 1
ATOM 819 C CA . ARG A 1 105 ? 5.191 -11.346 0.486 1.00 74.25 105 ARG A CA 1
ATOM 820 C C . ARG A 1 105 ? 5.162 -12.738 1.104 1.00 74.25 105 ARG A C 1
ATOM 822 O O . ARG A 1 105 ? 5.105 -13.738 0.388 1.00 74.25 105 ARG A O 1
ATOM 829 N N . GLY A 1 106 ? 5.101 -12.783 2.432 1.00 69.06 106 GLY A N 1
ATOM 830 C CA . GLY A 1 106 ? 4.948 -14.018 3.196 1.00 69.06 106 GLY A CA 1
ATOM 831 C C . GLY A 1 106 ? 6.273 -14.462 3.801 1.00 69.06 106 GLY A C 1
ATOM 832 O O . GLY A 1 106 ? 6.971 -13.662 4.420 1.00 69.06 106 GLY A O 1
ATOM 833 N N . SER A 1 107 ? 6.610 -15.741 3.655 1.00 70.00 107 SER A N 1
ATOM 834 C CA . SER A 1 107 ? 7.895 -16.278 4.106 1.00 70.00 107 SER A CA 1
ATOM 835 C C . SER A 1 107 ? 8.725 -16.748 2.921 1.00 70.00 107 SER A C 1
ATOM 837 O O . SER A 1 107 ? 8.184 -17.103 1.877 1.00 70.00 107 SER A O 1
ATOM 839 N N . VAL A 1 108 ? 10.041 -16.809 3.110 1.00 68.56 108 VAL A N 1
ATOM 840 C CA . VAL A 1 108 ? 10.984 -17.323 2.106 1.00 68.56 108 VAL A CA 1
ATOM 841 C C . VAL A 1 108 ? 10.625 -18.748 1.654 1.00 68.56 108 VAL A C 1
ATOM 843 O O . VAL A 1 108 ? 10.760 -19.077 0.483 1.00 68.56 108 VAL A O 1
ATOM 846 N N . ASN A 1 109 ? 10.073 -19.569 2.555 1.00 70.00 109 AS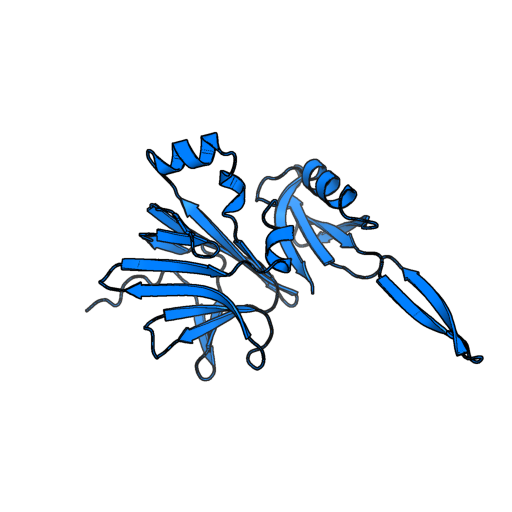N A N 1
ATOM 847 C CA . ASN A 1 109 ? 9.675 -20.953 2.264 1.00 70.00 109 ASN A CA 1
ATOM 848 C C . ASN A 1 109 ? 8.330 -21.069 1.525 1.00 70.00 109 ASN A C 1
ATOM 850 O O . ASN A 1 109 ? 8.015 -22.126 0.981 1.00 70.00 109 ASN A O 1
ATOM 854 N N . LYS A 1 110 ? 7.501 -20.020 1.555 1.00 70.31 110 LYS A N 1
ATOM 855 C CA . LYS A 1 110 ? 6.199 -19.949 0.874 1.00 70.31 110 LYS A CA 1
ATOM 856 C C . LYS A 1 110 ? 5.996 -18.536 0.306 1.00 70.31 110 LYS A C 1
ATOM 858 O O . LYS A 1 110 ? 5.136 -17.801 0.805 1.00 70.31 110 LYS A O 1
ATOM 863 N N . PRO A 1 111 ? 6.808 -18.131 -0.688 1.00 73.19 111 PRO A N 1
ATOM 864 C CA . PRO A 1 111 ? 6.739 -16.794 -1.252 1.00 73.19 111 PRO A CA 1
ATOM 865 C C . PRO A 1 111 ? 5.469 -16.644 -2.087 1.00 73.19 111 PRO A C 1
ATOM 867 O O . PRO A 1 111 ? 5.126 -17.511 -2.889 1.00 73.19 111 PRO A O 1
ATOM 870 N N . ILE A 1 112 ? 4.793 -15.509 -1.942 1.00 75.62 112 ILE A N 1
ATOM 871 C CA . ILE A 1 112 ? 3.741 -15.088 -2.867 1.00 75.62 112 ILE A CA 1
ATOM 872 C C . ILE A 1 112 ? 4.320 -13.958 -3.715 1.00 75.62 112 ILE A C 1
ATOM 874 O O . ILE A 1 112 ? 4.579 -12.876 -3.186 1.00 75.62 112 ILE A O 1
ATOM 878 N N . ILE A 1 113 ? 4.531 -14.215 -5.010 1.00 75.94 113 ILE A N 1
ATOM 879 C CA . ILE A 1 113 ? 5.075 -13.231 -5.956 1.00 75.94 113 ILE A CA 1
ATOM 880 C C . ILE A 1 113 ? 3.996 -12.203 -6.287 1.00 75.94 113 ILE A C 1
ATOM 882 O O . ILE A 1 113 ? 2.991 -12.503 -6.932 1.00 75.94 113 ILE A O 1
ATOM 886 N N . CYS A 1 114 ? 4.246 -10.976 -5.865 1.00 72.38 114 CYS A N 1
ATOM 887 C CA . CYS A 1 114 ? 3.338 -9.849 -5.974 1.00 72.38 114 CYS A CA 1
ATOM 888 C C . CYS A 1 114 ? 3.600 -9.023 -7.240 1.00 72.38 114 CYS A C 1
ATOM 890 O O . CYS A 1 114 ? 2.670 -8.647 -7.952 1.00 72.38 114 CYS A O 1
ATOM 892 N N . ALA A 1 115 ? 4.870 -8.770 -7.550 1.00 74.75 115 ALA A N 1
ATOM 893 C CA . ALA A 1 115 ? 5.270 -8.079 -8.768 1.00 74.75 115 ALA A CA 1
ATOM 894 C C . ALA A 1 115 ? 6.594 -8.633 -9.288 1.00 74.75 115 ALA A C 1
ATOM 896 O O . ALA A 1 115 ? 7.409 -9.112 -8.505 1.00 74.75 115 ALA A O 1
ATOM 897 N N . VAL A 1 116 ? 6.811 -8.552 -10.596 1.00 76.75 116 VAL A N 1
ATOM 898 C CA . VAL A 1 116 ? 8.056 -8.953 -11.253 1.00 76.75 116 VAL A CA 1
ATOM 899 C C . VAL A 1 116 ? 8.581 -7.789 -12.079 1.00 76.75 116 VAL A C 1
ATOM 901 O O . VAL A 1 116 ? 7.873 -7.252 -12.929 1.00 76.75 116 VAL A O 1
ATOM 904 N N . LEU A 1 117 ? 9.833 -7.422 -11.837 1.00 75.00 117 LEU A N 1
ATOM 905 C CA . LEU A 1 117 ? 10.630 -6.540 -12.676 1.00 75.00 117 LEU A CA 1
ATOM 906 C C . LEU A 1 117 ? 11.505 -7.396 -13.577 1.00 75.00 117 LEU A C 1
ATOM 908 O O . LEU A 1 117 ? 12.360 -8.117 -13.076 1.00 75.00 117 LEU A O 1
ATOM 912 N N . ALA A 1 118 ? 11.322 -7.303 -14.887 1.00 73.25 118 ALA A N 1
ATOM 913 C CA . ALA A 1 118 ? 12.166 -8.000 -15.850 1.00 73.25 118 ALA A CA 1
ATOM 914 C C . ALA A 1 118 ? 12.706 -7.011 -16.879 1.00 73.25 118 ALA A C 1
ATOM 916 O O . ALA A 1 118 ? 11.951 -6.186 -17.401 1.00 73.25 118 ALA A O 1
ATOM 917 N N . THR A 1 119 ? 13.994 -7.118 -17.201 1.00 70.69 119 THR A N 1
ATOM 918 C CA . THR A 1 119 ? 14.582 -6.377 -18.320 1.00 70.69 119 THR A CA 1
ATOM 919 C C . THR A 1 119 ? 14.672 -7.307 -19.515 1.00 70.69 119 THR A C 1
ATOM 921 O O . THR A 1 119 ? 15.324 -8.343 -19.459 1.00 70.69 119 THR A O 1
ATOM 924 N N . LYS A 1 120 ? 14.017 -6.947 -20.618 1.00 66.69 120 LYS A N 1
ATOM 925 C CA . LYS A 1 120 ? 14.085 -7.709 -21.866 1.00 66.69 120 LYS A CA 1
ATOM 926 C C . LYS A 1 120 ? 14.323 -6.760 -23.028 1.00 66.69 120 LYS A C 1
ATOM 928 O O . LYS A 1 120 ? 13.615 -5.765 -23.158 1.00 66.69 120 LYS A O 1
ATOM 933 N N . ASP A 1 121 ? 15.316 -7.065 -23.859 1.00 69.50 121 ASP A N 1
ATOM 934 C CA . ASP A 1 121 ? 15.693 -6.259 -25.030 1.00 69.50 121 ASP A CA 1
ATOM 935 C C . ASP A 1 121 ? 16.038 -4.796 -24.668 1.00 69.50 121 ASP A C 1
ATOM 937 O O . ASP A 1 121 ? 15.693 -3.860 -25.385 1.00 69.50 121 ASP A O 1
ATOM 941 N N . GLY A 1 122 ? 16.668 -4.588 -23.503 1.00 65.50 122 GLY A N 1
ATOM 942 C CA . GLY A 1 122 ? 16.994 -3.256 -22.971 1.00 65.50 122 GLY A CA 1
ATOM 943 C C . GLY A 1 122 ? 15.799 -2.478 -22.402 1.00 65.50 122 GLY A C 1
ATOM 944 O O . GLY A 1 122 ? 15.959 -1.325 -22.011 1.00 65.50 122 GLY A O 1
ATOM 945 N N . LYS A 1 123 ? 14.613 -3.095 -22.341 1.00 63.44 123 LYS A N 1
ATOM 946 C CA . LYS A 1 123 ? 13.370 -2.484 -21.861 1.00 63.44 123 LYS A CA 1
ATOM 947 C C . LYS A 1 123 ? 12.948 -3.114 -20.539 1.00 63.44 123 LYS A C 1
ATOM 949 O O . LYS A 1 123 ? 12.757 -4.330 -20.461 1.00 63.44 123 LYS A O 1
ATOM 954 N N . THR A 1 124 ? 12.750 -2.292 -19.515 1.00 68.50 124 THR A N 1
ATOM 955 C CA . THR A 1 124 ? 12.225 -2.741 -18.219 1.00 68.50 124 THR A CA 1
ATOM 956 C C . THR A 1 124 ? 10.710 -2.890 -18.298 1.00 68.50 124 THR A C 1
ATOM 958 O O . THR A 1 124 ? 9.999 -2.001 -18.773 1.00 68.50 124 THR A O 1
ATOM 961 N N . ARG A 1 125 ? 10.202 -4.024 -17.820 1.00 71.56 125 ARG A N 1
ATOM 962 C CA . ARG A 1 125 ? 8.774 -4.336 -17.735 1.00 71.56 125 ARG A CA 1
ATOM 963 C C . ARG A 1 125 ? 8.421 -4.666 -16.294 1.00 71.56 125 ARG A C 1
ATOM 965 O O . ARG A 1 125 ? 9.161 -5.386 -15.626 1.00 71.56 125 ARG A O 1
ATOM 972 N N . CYS A 1 126 ? 7.280 -4.156 -15.842 1.00 74.31 126 CYS A N 1
ATOM 973 C CA . CYS A 1 126 ? 6.721 -4.481 -14.536 1.00 74.31 126 CYS A CA 1
ATOM 974 C C . CYS A 1 126 ? 5.437 -5.289 -14.732 1.00 74.31 126 CYS A C 1
ATOM 976 O O . CYS A 1 126 ? 4.487 -4.828 -15.372 1.00 74.31 126 CYS A O 1
ATOM 978 N N . ILE A 1 127 ? 5.420 -6.504 -14.192 1.00 72.88 127 ILE A N 1
ATOM 979 C CA . ILE A 1 127 ? 4.252 -7.381 -14.183 1.00 72.88 127 ILE A CA 1
ATOM 980 C C . ILE A 1 127 ? 3.696 -7.370 -12.769 1.00 72.88 127 ILE A C 1
ATOM 982 O O . ILE A 1 127 ? 4.401 -7.739 -11.832 1.00 72.88 127 ILE A O 1
ATOM 986 N N . ILE A 1 128 ? 2.443 -6.953 -12.613 1.00 70.88 128 ILE A N 1
ATOM 987 C CA . ILE A 1 128 ? 1.765 -6.935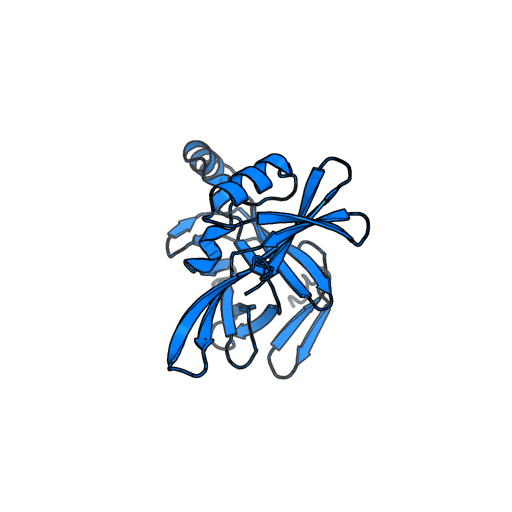 -11.318 1.00 70.88 128 ILE A CA 1
ATOM 988 C C . ILE A 1 128 ? 0.759 -8.082 -11.286 1.00 70.88 128 ILE A C 1
ATOM 990 O O . ILE A 1 128 ? -0.185 -8.115 -12.078 1.00 70.88 128 ILE A O 1
ATOM 994 N N . ASN A 1 129 ? 0.938 -9.000 -10.337 1.00 65.06 129 ASN A N 1
ATOM 995 C CA . ASN A 1 129 ? 0.025 -10.115 -10.124 1.00 65.06 129 ASN A CA 1
ATOM 996 C C . ASN A 1 129 ? -0.995 -9.719 -9.058 1.00 65.06 129 ASN A C 1
ATOM 998 O O . ASN A 1 129 ? -0.711 -9.774 -7.860 1.00 65.06 129 ASN A O 1
ATOM 1002 N N . LYS A 1 130 ? -2.195 -9.314 -9.487 1.00 62.47 130 LYS A N 1
ATOM 1003 C CA . LYS A 1 130 ? -3.283 -9.019 -8.555 1.00 62.47 130 LYS A CA 1
ATOM 1004 C C . LYS A 1 130 ? -4.034 -10.306 -8.217 1.00 62.47 130 LYS A C 1
ATOM 1006 O O . LYS A 1 130 ? -4.702 -10.889 -9.063 1.00 62.47 130 LYS A O 1
ATOM 1011 N N . THR A 1 131 ? -3.948 -10.746 -6.967 1.00 60.25 131 THR A N 1
ATOM 1012 C CA . THR A 1 131 ? -4.865 -11.748 -6.406 1.00 60.25 131 THR A CA 1
ATOM 1013 C C . THR A 1 131 ? -6.188 -11.089 -6.008 1.00 60.25 131 THR A C 1
ATOM 1015 O O . THR A 1 131 ? -6.216 -9.884 -5.748 1.00 60.25 131 THR A O 1
ATOM 1018 N N . ALA A 1 132 ? -7.268 -11.871 -5.888 1.00 57.22 132 ALA A N 1
ATOM 1019 C CA . ALA A 1 132 ? -8.553 -11.380 -5.376 1.00 57.22 132 ALA A CA 1
ATOM 1020 C C . ALA A 1 132 ? -8.400 -10.656 -4.023 1.00 57.22 132 ALA A C 1
ATOM 1022 O O . ALA A 1 132 ? -9.004 -9.612 -3.816 1.00 57.22 132 ALA A O 1
ATOM 1023 N N . GLU A 1 133 ? -7.513 -11.141 -3.149 1.00 53.44 133 GLU A N 1
ATOM 1024 C CA . GLU A 1 133 ? -7.174 -10.494 -1.872 1.00 53.44 133 GLU A CA 1
ATOM 1025 C C . GLU A 1 133 ? -6.512 -9.119 -2.052 1.00 53.44 133 GLU A C 1
ATOM 1027 O O . GLU A 1 133 ? -6.848 -8.171 -1.349 1.00 53.44 133 GLU A O 1
ATOM 1032 N N . SER A 1 134 ? -5.590 -8.987 -3.012 1.00 51.19 134 SER A N 1
ATOM 1033 C CA . SER A 1 134 ? -4.905 -7.718 -3.306 1.00 51.19 134 SER A CA 1
ATOM 1034 C C . SER A 1 134 ? -5.785 -6.705 -4.050 1.00 51.19 134 SER A C 1
ATOM 1036 O O . SER A 1 134 ? -5.441 -5.528 -4.135 1.00 51.19 134 SER A O 1
ATOM 1038 N N . MET A 1 135 ? -6.919 -7.136 -4.616 1.00 52.62 135 MET A N 1
ATOM 1039 C CA . MET A 1 135 ? -7.843 -6.241 -5.317 1.00 52.62 135 MET A CA 1
ATOM 1040 C C . MET A 1 135 ? -8.673 -5.386 -4.359 1.00 52.62 135 MET A C 1
ATOM 1042 O O . MET A 1 135 ? -9.013 -4.264 -4.721 1.00 52.62 135 MET A O 1
ATOM 1046 N N . VAL A 1 136 ? -8.945 -5.876 -3.145 1.00 52.94 136 VAL A N 1
ATOM 1047 C CA . VAL A 1 136 ? -9.871 -5.242 -2.190 1.00 52.94 136 VAL A CA 1
ATOM 1048 C C . VAL A 1 136 ? -9.320 -3.936 -1.597 1.00 52.94 136 VAL A C 1
ATOM 1050 O O . VAL A 1 136 ? -10.076 -3.161 -1.043 1.00 52.94 136 VAL A O 1
ATOM 1053 N N . PHE A 1 137 ? -8.025 -3.625 -1.723 1.00 55.38 137 PHE A N 1
ATOM 1054 C CA . PHE A 1 137 ? -7.440 -2.453 -1.043 1.00 55.38 137 PHE A CA 1
ATOM 1055 C C . PHE A 1 137 ? -6.626 -1.525 -1.945 1.00 55.38 137 PHE A C 1
ATOM 1057 O O . PHE A 1 137 ? -5.860 -0.696 -1.453 1.00 55.38 137 PHE A O 1
ATOM 1064 N N . ASN A 1 138 ? -6.826 -1.616 -3.263 1.00 59.56 138 ASN A N 1
ATOM 1065 C CA . ASN A 1 138 ? -6.193 -0.693 -4.211 1.00 59.56 138 ASN A CA 1
ATOM 1066 C C . ASN A 1 138 ? -6.830 0.708 -4.221 1.00 59.56 138 ASN A C 1
ATOM 1068 O O . ASN A 1 138 ? -6.250 1.635 -4.784 1.00 59.56 138 ASN A O 1
ATOM 1072 N N . ASP A 1 139 ? -7.985 0.866 -3.573 1.00 68.00 139 ASP A N 1
ATOM 1073 C CA . ASP A 1 139 ? -8.760 2.111 -3.573 1.00 68.00 139 ASP A CA 1
ATOM 1074 C C . ASP A 1 139 ? -8.199 3.168 -2.608 1.00 68.00 139 ASP A C 1
ATOM 1076 O O . ASP A 1 139 ? -8.535 4.350 -2.704 1.00 68.00 139 ASP A O 1
ATOM 1080 N N . PHE A 1 140 ? -7.324 2.776 -1.676 1.00 78.62 140 PHE A N 1
ATOM 1081 C CA . PHE A 1 140 ? -6.700 3.718 -0.753 1.00 78.62 140 PHE A CA 1
ATOM 1082 C C . PHE A 1 140 ? -5.510 4.430 -1.391 1.00 78.62 140 PHE A C 1
ATOM 1084 O O . PHE A 1 140 ? -4.685 3.834 -2.084 1.00 78.62 140 PHE A O 1
ATOM 1091 N N . TYR A 1 141 ? -5.384 5.726 -1.113 1.00 78.31 141 TYR A N 1
ATOM 1092 C CA . TYR A 1 141 ? -4.291 6.544 -1.624 1.00 78.31 141 TYR A CA 1
ATOM 1093 C C . TYR A 1 141 ? -3.828 7.578 -0.598 1.00 78.31 141 TYR A C 1
ATOM 1095 O O . TYR A 1 141 ? -4.581 8.049 0.258 1.00 78.31 141 TYR A O 1
ATOM 1103 N N . LYS A 1 142 ? -2.556 7.967 -0.693 1.00 81.88 142 LYS A N 1
ATOM 1104 C CA . LYS A 1 142 ? -1.989 9.021 0.150 1.00 81.88 142 LYS A CA 1
ATOM 1105 C C . LYS A 1 142 ? -2.719 10.343 -0.102 1.00 81.88 142 LYS A C 1
ATOM 1107 O O . LYS A 1 142 ? -2.898 10.755 -1.242 1.00 81.88 142 LYS A O 1
ATOM 1112 N N . GLY A 1 143 ? -3.141 11.014 0.963 1.00 87.25 143 GLY A N 1
ATOM 1113 C CA . GLY A 1 143 ? -3.977 12.211 0.907 1.00 87.25 143 GLY A CA 1
ATOM 1114 C C . GLY A 1 143 ? -5.482 11.929 0.937 1.00 87.25 143 GLY A C 1
ATOM 1115 O O . GLY A 1 143 ? -6.267 12.878 1.012 1.00 87.25 143 GLY A O 1
ATOM 1116 N N . MET A 1 144 ? -5.909 10.661 0.921 1.00 89.38 144 MET A N 1
ATOM 1117 C CA . MET A 1 144 ? -7.322 10.310 1.051 1.00 89.38 144 MET A CA 1
ATOM 1118 C C . MET A 1 144 ? -7.881 10.830 2.388 1.00 89.38 144 MET A C 1
ATOM 1120 O O . MET A 1 144 ? -7.232 10.674 3.428 1.00 89.38 144 MET A O 1
ATOM 1124 N N . PRO A 1 145 ? -9.059 11.480 2.400 1.00 94.06 145 PRO A N 1
ATOM 1125 C CA . PRO A 1 145 ? -9.682 11.919 3.643 1.00 94.06 145 PRO A CA 1
ATOM 1126 C C . PRO A 1 145 ? -10.037 10.731 4.545 1.00 94.06 145 PRO A C 1
ATOM 1128 O O . PRO A 1 145 ? -10.560 9.727 4.063 1.00 94.06 145 PRO A O 1
ATOM 1131 N N . LYS A 1 146 ? -9.849 10.874 5.863 1.00 95.19 146 LYS A N 1
ATOM 1132 C CA . LYS A 1 146 ? -10.274 9.873 6.861 1.00 95.19 146 LYS A CA 1
ATOM 1133 C C . LYS A 1 146 ? -11.738 9.459 6.694 1.00 95.19 146 LYS A C 1
ATOM 1135 O O . LYS A 1 146 ? -12.033 8.275 6.780 1.00 95.19 146 LYS A O 1
ATOM 1140 N N . SER A 1 147 ? -12.628 10.405 6.396 1.00 93.56 147 SER A N 1
ATOM 1141 C CA . SER A 1 147 ? -14.049 10.123 6.158 1.00 93.56 147 SER A CA 1
ATOM 1142 C C . SER A 1 147 ? -14.285 9.182 4.974 1.00 93.56 147 SER A C 1
ATOM 1144 O O . SER A 1 147 ? -15.156 8.329 5.053 1.00 93.56 147 SER A O 1
ATOM 1146 N N . ALA A 1 148 ? -13.493 9.291 3.906 1.00 90.00 148 ALA A N 1
ATOM 1147 C CA . ALA A 1 148 ? -13.616 8.416 2.742 1.00 90.00 148 ALA A CA 1
ATOM 1148 C C . ALA A 1 148 ? -13.094 6.998 3.041 1.00 90.00 148 ALA A C 1
ATOM 1150 O O . ALA A 1 148 ? -13.684 6.017 2.600 1.00 90.00 148 ALA A O 1
ATOM 1151 N N . VAL A 1 149 ? -12.022 6.876 3.836 1.00 89.12 149 VAL A N 1
ATOM 1152 C CA . VAL A 1 149 ? -11.535 5.569 4.323 1.00 89.12 149 VAL A CA 1
ATOM 1153 C C . VAL A 1 149 ? -12.569 4.909 5.243 1.00 89.12 149 VAL A C 1
ATOM 1155 O O . VAL A 1 149 ? -12.825 3.714 5.140 1.00 89.12 149 VAL A O 1
ATOM 1158 N N . GLU A 1 150 ? -13.189 5.690 6.125 1.00 89.75 150 GLU A N 1
ATOM 1159 C CA . GLU A 1 150 ? -14.229 5.237 7.053 1.00 89.75 150 GLU A CA 1
ATOM 1160 C C . GLU A 1 150 ? -15.521 4.829 6.327 1.00 89.75 150 GLU A C 1
ATOM 1162 O O . GLU A 1 150 ? -16.134 3.825 6.684 1.00 89.75 150 GLU A O 1
ATOM 1167 N N . GLU A 1 151 ? -15.898 5.543 5.263 1.00 88.12 151 GLU A N 1
ATOM 1168 C CA . GLU A 1 151 ? -17.001 5.157 4.377 1.00 88.12 151 GLU A CA 1
ATOM 1169 C C . GLU A 1 151 ? -16.701 3.853 3.626 1.00 88.12 151 GLU A C 1
ATOM 1171 O O . GLU A 1 151 ? -17.587 3.021 3.443 1.00 88.12 151 GLU A O 1
ATOM 1176 N N . TYR A 1 152 ? -15.453 3.646 3.196 1.00 80.88 152 TYR A N 1
ATOM 1177 C CA . TYR A 1 152 ? -15.055 2.375 2.602 1.00 80.88 152 TYR A CA 1
ATOM 1178 C C . TYR A 1 152 ? -15.186 1.239 3.620 1.00 80.88 152 TYR A C 1
ATOM 1180 O O . TYR A 1 152 ? -15.843 0.241 3.345 1.00 80.88 152 TYR A O 1
ATOM 1188 N N . ALA A 1 153 ? -14.636 1.423 4.824 1.00 80.69 153 ALA A N 1
ATOM 1189 C CA . ALA A 1 153 ? -14.727 0.456 5.913 1.00 80.69 153 ALA A CA 1
ATOM 1190 C C . ALA A 1 153 ? -16.181 0.076 6.240 1.00 80.69 153 ALA A C 1
ATOM 1192 O O . ALA A 1 153 ? -16.492 -1.108 6.342 1.00 80.69 153 ALA A O 1
ATOM 1193 N N . SER A 1 154 ? -17.093 1.050 6.328 1.00 79.62 154 SER A N 1
ATOM 1194 C CA . SER A 1 154 ? -18.499 0.785 6.667 1.00 79.62 154 SER A CA 1
ATOM 1195 C C . SER A 1 154 ? -19.241 -0.060 5.627 1.00 79.62 154 SER A C 1
ATOM 1197 O O . SER A 1 154 ? -20.233 -0.705 5.963 1.00 79.62 154 SER A O 1
ATOM 1199 N N . LYS A 1 155 ? -18.756 -0.096 4.380 1.00 75.38 155 LYS A N 1
ATOM 1200 C CA . LYS A 1 155 ? -19.301 -0.944 3.310 1.00 75.38 155 LYS A CA 1
ATOM 1201 C C . LYS A 1 155 ? -18.795 -2.384 3.382 1.00 75.38 155 LYS A C 1
ATOM 1203 O O . LYS A 1 155 ? -19.384 -3.261 2.750 1.00 75.38 155 LYS A O 1
ATOM 1208 N N . ILE A 1 156 ? -17.730 -2.655 4.139 1.00 70.69 156 ILE A N 1
ATOM 1209 C CA . ILE A 1 156 ? -17.160 -3.997 4.246 1.00 70.69 156 ILE A CA 1
ATOM 1210 C C . ILE A 1 156 ? -17.749 -4.728 5.453 1.00 70.69 156 ILE A C 1
ATOM 1212 O O . ILE A 1 156 ? -17.203 -4.697 6.561 1.00 70.69 156 ILE A O 1
ATOM 1216 N N . GLY A 1 157 ? -18.856 -5.432 5.204 1.00 69.81 157 GLY A N 1
ATOM 1217 C CA . GLY A 1 157 ? -19.462 -6.382 6.137 1.00 69.81 157 GLY A CA 1
ATOM 1218 C C . GLY A 1 157 ? -19.643 -5.817 7.547 1.00 69.81 157 GLY A C 1
ATOM 1219 O O . GLY A 1 157 ? -20.173 -4.728 7.736 1.00 69.81 157 GLY A O 1
ATOM 1220 N N . THR A 1 158 ? -19.195 -6.571 8.548 1.00 74.06 158 THR A N 1
ATOM 1221 C CA . THR A 1 158 ? -19.311 -6.224 9.971 1.00 74.06 158 THR A CA 1
ATOM 1222 C C . THR A 1 158 ? -18.049 -5.571 10.543 1.00 74.06 158 THR A C 1
ATOM 1224 O O . THR A 1 158 ? -17.772 -5.692 11.739 1.00 74.06 158 THR A O 1
ATOM 1227 N N . SER A 1 159 ? -17.249 -4.916 9.701 1.00 78.38 159 SER A N 1
ATOM 1228 C CA . SER A 1 159 ? -16.001 -4.297 10.142 1.00 78.38 159 SER A CA 1
ATOM 1229 C C . SER A 1 159 ? -16.235 -3.063 11.027 1.00 78.38 159 SER A C 1
ATOM 1231 O O . SER A 1 159 ? -17.300 -2.440 11.028 1.00 78.38 159 SER A O 1
ATOM 1233 N N . ARG A 1 160 ? -15.226 -2.707 11.825 1.00 85.94 160 ARG A N 1
ATOM 1234 C CA . ARG A 1 160 ? -15.214 -1.504 12.662 1.00 85.94 160 ARG A CA 1
ATOM 1235 C C . ARG A 1 160 ? -13.946 -0.708 12.433 1.00 85.94 160 ARG A C 1
ATOM 1237 O O . ARG A 1 160 ? -12.850 -1.259 12.462 1.00 85.94 160 ARG A O 1
ATOM 1244 N N . PHE A 1 161 ? -14.103 0.603 12.296 1.00 89.69 161 PHE A N 1
ATOM 1245 C CA . PHE A 1 161 ? -12.993 1.539 12.205 1.00 89.69 161 PHE A CA 1
ATOM 1246 C C . PHE A 1 161 ? -12.741 2.183 13.571 1.00 89.69 161 PHE A C 1
ATOM 1248 O O . PHE A 1 161 ? -13.538 2.985 14.053 1.00 89.69 161 PHE A O 1
ATOM 1255 N N . VAL A 1 162 ? -11.661 1.784 14.238 1.00 92.06 162 VAL A N 1
ATOM 1256 C CA . VAL A 1 162 ? -11.400 2.091 15.650 1.00 92.06 162 VAL A CA 1
ATOM 1257 C C . VAL A 1 162 ? -10.163 2.964 15.780 1.00 92.06 162 VAL A C 1
ATOM 1259 O O . VAL A 1 162 ? -9.113 2.646 15.231 1.00 92.06 162 VAL A O 1
ATOM 1262 N N . PHE A 1 163 ? -10.256 4.058 16.535 1.00 94.88 163 PHE A N 1
ATOM 1263 C CA . PHE A 1 163 ? -9.085 4.869 16.856 1.00 94.88 163 PHE A CA 1
ATOM 1264 C C . PHE A 1 163 ? -8.194 4.146 17.872 1.00 94.88 163 PHE A C 1
ATOM 1266 O O . PHE A 1 163 ? -8.649 3.774 18.949 1.00 94.88 163 PHE A O 1
ATOM 1273 N N . MET A 1 164 ? -6.918 3.976 17.533 1.00 93.38 164 MET A N 1
ATOM 1274 C CA . MET A 1 164 ? -5.932 3.244 18.337 1.00 93.38 164 MET A CA 1
ATOM 1275 C C . MET A 1 164 ? -4.970 4.172 19.093 1.00 93.38 164 MET A C 1
ATOM 1277 O O . MET A 1 164 ? -4.037 3.695 19.737 1.00 93.38 164 MET A O 1
ATOM 1281 N N . GLY A 1 165 ? -5.152 5.491 18.985 1.00 94.62 165 GLY A N 1
ATOM 1282 C CA . GLY A 1 165 ? -4.244 6.494 19.540 1.00 94.62 165 GLY A CA 1
ATOM 1283 C C . GLY A 1 165 ? -3.270 7.071 18.510 1.00 94.62 165 GLY A C 1
ATOM 1284 O O . GLY A 1 165 ? -3.349 6.801 17.310 1.00 94.62 165 GLY A O 1
ATOM 1285 N N . ASN A 1 166 ? -2.333 7.892 18.984 1.00 94.62 166 ASN A N 1
ATOM 1286 C CA . ASN A 1 166 ? -1.309 8.506 18.140 1.00 94.62 166 ASN A CA 1
ATOM 1287 C C . ASN A 1 166 ? -0.035 7.649 18.142 1.00 94.62 166 ASN A C 1
ATOM 1289 O O . ASN A 1 166 ? 0.483 7.312 19.204 1.00 94.62 166 ASN A O 1
ATOM 1293 N N . LYS A 1 167 ? 0.490 7.319 16.958 1.00 89.75 167 LYS A N 1
ATOM 1294 C CA . LYS A 1 167 ? 1.713 6.522 16.774 1.00 89.75 167 LYS A CA 1
ATOM 1295 C C . LYS A 1 167 ? 2.657 7.249 15.821 1.00 89.75 167 LYS A C 1
ATOM 1297 O O . LYS A 1 167 ? 2.278 7.547 14.692 1.00 89.75 167 LYS A O 1
ATOM 1302 N N . GLY A 1 168 ? 3.874 7.554 16.278 1.00 85.25 168 GLY A N 1
ATOM 1303 C CA . GLY A 1 168 ? 4.867 8.279 15.472 1.00 85.25 168 GLY A CA 1
ATOM 1304 C C . GLY A 1 168 ? 4.383 9.654 14.992 1.00 85.25 168 GLY A C 1
ATOM 1305 O O . GLY A 1 168 ? 4.648 10.030 13.857 1.00 85.25 168 GLY A O 1
ATOM 1306 N N . GLY A 1 169 ? 3.602 10.365 15.814 1.00 90.50 169 GLY A N 1
ATOM 1307 C CA . GLY A 1 169 ? 3.027 11.673 15.464 1.00 90.50 169 GLY A CA 1
ATOM 1308 C C . GLY A 1 169 ? 1.805 11.632 14.535 1.00 90.50 169 GLY A C 1
ATOM 1309 O O . GLY A 1 169 ? 1.244 12.681 14.234 1.00 90.50 169 GLY A O 1
ATOM 1310 N N . LEU A 1 170 ? 1.357 10.446 14.110 1.00 94.56 170 LEU A N 1
ATOM 1311 C CA . LEU A 1 170 ? 0.185 10.262 13.251 1.00 94.56 170 LEU A CA 1
ATOM 1312 C C . LEU A 1 170 ? -0.985 9.662 14.035 1.00 94.56 170 LEU A C 1
ATOM 1314 O O . LEU A 1 170 ? -0.787 8.835 14.928 1.00 94.56 170 LEU A O 1
ATOM 1318 N N . LYS A 1 171 ? -2.215 10.029 13.669 1.00 97.12 171 LYS A N 1
ATOM 1319 C CA . LYS A 1 171 ? -3.438 9.421 14.209 1.00 97.12 171 LYS A CA 1
ATOM 1320 C C . LYS A 1 171 ? -3.581 8.020 13.623 1.00 97.12 171 LYS A C 1
ATOM 1322 O O . LYS A 1 171 ? -3.743 7.883 12.412 1.00 97.12 171 LYS A O 1
ATOM 1327 N N . CYS A 1 172 ? -3.524 6.991 14.460 1.00 95.69 172 CYS A N 1
ATOM 1328 C CA . CYS A 1 172 ? -3.619 5.604 14.025 1.00 95.69 172 CYS A CA 1
ATOM 1329 C C . CYS A 1 172 ? -5.039 5.073 14.224 1.00 95.69 172 CYS A C 1
ATOM 1331 O O . CYS A 1 172 ? -5.587 5.137 15.324 1.00 95.69 172 CYS A O 1
ATOM 1333 N N . TYR A 1 173 ? -5.620 4.522 13.166 1.00 95.19 173 TYR A N 1
ATOM 1334 C CA . TYR A 1 173 ? -6.899 3.824 13.198 1.00 95.19 173 TYR A CA 1
ATOM 1335 C C . TYR A 1 173 ? -6.707 2.383 12.747 1.00 95.19 173 TYR A C 1
ATOM 1337 O O . TYR A 1 173 ? -5.902 2.119 11.858 1.00 95.19 173 TYR A O 1
ATOM 1345 N N . SER A 1 174 ? -7.462 1.468 13.342 1.00 92.31 174 SER A N 1
ATOM 1346 C CA . SER A 1 174 ? -7.539 0.079 12.919 1.00 92.31 174 SER A CA 1
ATOM 1347 C C . SER A 1 174 ? -8.876 -0.215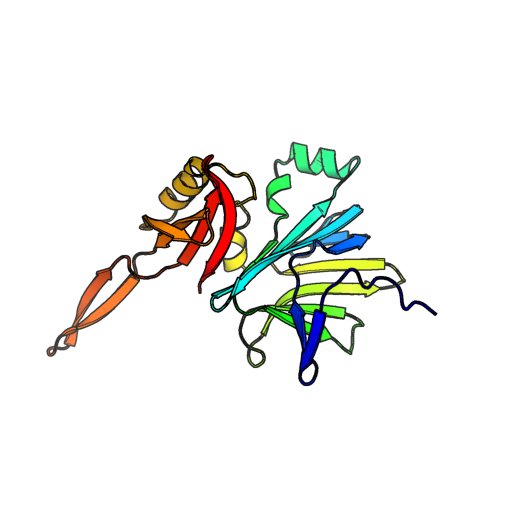 12.261 1.00 92.31 174 SER A C 1
ATOM 1349 O O . SER A 1 174 ? -9.925 0.101 12.820 1.00 92.31 174 SER A O 1
ATOM 1351 N N . LEU A 1 175 ? -8.832 -0.858 11.099 1.00 88.75 175 LEU A N 1
ATOM 1352 C CA . LEU A 1 175 ? -9.956 -1.606 10.565 1.00 88.75 175 LEU A CA 1
ATOM 1353 C C . LEU A 1 175 ? -9.934 -2.999 11.190 1.00 88.75 175 LEU A C 1
ATOM 1355 O O . LEU A 1 175 ? -9.060 -3.813 10.884 1.00 88.75 175 LEU A O 1
ATOM 1359 N N . LYS A 1 176 ? -10.896 -3.251 12.069 1.00 86.94 176 LYS A N 1
ATOM 1360 C CA . LYS A 1 176 ? -11.082 -4.525 12.756 1.00 86.94 176 LYS A CA 1
ATOM 1361 C C . LYS A 1 176 ? -12.219 -5.291 12.102 1.00 86.94 176 LYS A C 1
ATOM 1363 O O . LYS A 1 176 ? -13.263 -4.707 11.815 1.00 86.94 176 LYS A O 1
ATOM 1368 N N . PHE A 1 177 ? -12.024 -6.583 11.883 1.00 76.06 177 PHE A N 1
ATOM 1369 C CA . PHE A 1 177 ? -13.097 -7.475 11.460 1.00 76.06 177 PHE A CA 1
ATOM 1370 C C . PHE A 1 177 ? -13.614 -8.279 12.637 1.00 76.06 177 PHE A C 1
ATOM 1372 O O . PHE A 1 177 ? -12.935 -8.480 13.646 1.00 76.06 177 PHE A O 1
ATOM 1379 N N . LEU A 1 178 ? -14.844 -8.723 12.457 1.00 67.94 178 LEU A N 1
ATOM 1380 C CA . LEU A 1 178 ? -15.538 -9.597 13.368 1.00 67.94 178 LEU A CA 1
ATOM 1381 C C . LEU A 1 178 ? -14.927 -10.989 13.194 1.00 67.94 178 LEU A C 1
ATOM 1383 O O . LEU A 1 178 ? -15.103 -11.623 12.154 1.00 67.94 178 LEU A O 1
ATOM 1387 N N . ASP A 1 179 ? -14.129 -11.408 14.172 1.00 63.19 179 ASP A N 1
ATOM 1388 C CA . ASP A 1 179 ? -13.628 -12.773 14.219 1.00 63.19 179 ASP A CA 1
ATOM 1389 C C . ASP A 1 179 ? -14.773 -13.657 14.713 1.00 63.19 179 ASP A C 1
ATOM 1391 O O . ASP A 1 179 ? -15.393 -13.378 15.743 1.00 63.19 179 ASP A O 1
ATOM 1395 N N . MET A 1 180 ? -15.103 -14.673 13.920 1.00 59.09 180 MET A N 1
ATOM 1396 C CA . MET A 1 180 ? -16.135 -15.650 14.234 1.00 59.09 180 MET A CA 1
ATOM 1397 C C . MET A 1 180 ? -15.448 -16.965 14.546 1.00 59.09 180 MET A C 1
ATOM 1399 O O . MET A 1 180 ? -15.286 -17.832 13.681 1.00 59.09 180 MET A O 1
ATOM 1403 N N . LYS A 1 181 ? -15.046 -17.124 15.801 1.00 63.91 181 LYS A N 1
ATOM 1404 C CA . LYS A 1 181 ? -14.432 -18.366 16.247 1.00 63.91 181 LYS A CA 1
ATOM 1405 C C . LYS A 1 181 ? -15.520 -19.322 16.720 1.00 63.91 181 LYS A C 1
ATOM 1407 O O . LYS A 1 181 ? -16.362 -18.957 17.535 1.00 63.91 181 LYS A O 1
ATOM 1412 N N . LYS A 1 182 ? -15.516 -20.552 16.196 1.00 66.12 182 LYS A N 1
ATOM 1413 C CA . LYS A 1 182 ? -16.344 -21.630 16.751 1.00 66.12 182 LYS A CA 1
ATOM 1414 C C . LYS A 1 182 ? -15.763 -22.037 18.098 1.00 66.12 182 LYS A C 1
ATOM 1416 O O . LYS A 1 182 ? -14.640 -22.540 18.147 1.00 66.12 182 LYS A O 1
ATOM 1421 N N . GLU A 1 183 ? -16.536 -21.861 19.155 1.00 71.38 183 GLU A N 1
ATOM 1422 C CA . GLU A 1 183 ? -16.225 -22.381 20.478 1.00 71.38 183 GLU A CA 1
ATOM 1423 C C . GLU A 1 183 ? -17.162 -23.536 20.799 1.00 71.38 183 GLU A C 1
ATOM 1425 O O . GLU A 1 183 ? -18.385 -23.381 20.805 1.00 71.38 183 GLU A O 1
ATOM 1430 N N . TYR A 1 184 ? -16.574 -24.704 21.048 1.00 75.44 184 TYR A N 1
ATOM 1431 C CA . TYR A 1 184 ? -17.301 -25.891 21.471 1.00 75.44 184 TYR A CA 1
ATOM 1432 C C . TYR A 1 184 ? -17.390 -25.894 22.989 1.00 75.44 184 TYR A C 1
ATOM 1434 O O . TYR A 1 184 ? -16.386 -25.725 23.681 1.00 75.44 184 TYR A O 1
ATOM 1442 N N . ASN A 1 185 ? -18.591 -26.096 23.511 1.00 76.62 185 ASN A N 1
ATOM 1443 C CA . ASN A 1 185 ? -18.764 -26.372 24.923 1.00 76.62 185 ASN A CA 1
ATOM 1444 C C . ASN A 1 185 ? -18.400 -27.840 25.225 1.00 76.62 185 ASN A C 1
ATOM 1446 O O . ASN A 1 185 ? -18.186 -28.660 24.329 1.00 76.62 185 ASN A O 1
ATOM 1450 N N . ILE A 1 186 ? -18.345 -28.182 26.513 1.00 71.00 186 ILE A N 1
ATOM 1451 C CA . ILE A 1 186 ? -17.970 -29.525 26.990 1.00 71.00 186 ILE A CA 1
ATOM 1452 C C . ILE A 1 186 ? -18.930 -30.645 26.541 1.00 71.00 186 ILE A C 1
ATOM 1454 O O . ILE A 1 186 ? -18.611 -31.817 26.715 1.00 71.00 186 ILE A O 1
ATOM 1458 N N . PHE A 1 187 ? -20.089 -30.297 25.971 1.00 81.50 187 PHE A N 1
ATOM 1459 C CA . PHE A 1 187 ? -21.111 -31.234 25.498 1.00 81.50 187 PHE A CA 1
ATOM 1460 C C . PHE A 1 187 ? -21.111 -31.409 23.972 1.00 81.50 187 PHE A C 1
ATOM 1462 O O . PHE A 1 187 ? -21.879 -32.212 23.452 1.00 81.50 187 PHE A O 1
ATOM 1469 N N . GLY A 1 188 ? -20.228 -30.704 23.256 1.00 68.50 188 GLY A N 1
ATOM 1470 C CA . GLY A 1 188 ? -20.099 -30.795 21.801 1.00 68.50 188 GLY A CA 1
ATOM 1471 C C . GLY A 1 188 ? -20.996 -29.836 21.015 1.00 68.50 188 GLY A C 1
ATOM 1472 O O . GLY A 1 188 ? -20.844 -29.755 19.794 1.00 68.50 188 GLY A O 1
ATOM 1473 N N . ASP A 1 189 ? -21.860 -29.060 21.677 1.00 77.25 189 ASP A N 1
ATOM 1474 C CA . ASP A 1 189 ? -22.531 -27.938 21.021 1.00 77.25 189 ASP A CA 1
ATOM 1475 C C . ASP A 1 189 ? -21.524 -26.809 20.798 1.00 77.25 189 ASP A C 1
ATOM 1477 O O . ASP A 1 189 ? -20.603 -26.599 21.592 1.00 77.25 189 ASP A O 1
ATOM 1481 N N . TYR A 1 190 ? -21.705 -26.046 19.724 1.00 72.62 190 TYR A N 1
ATOM 1482 C CA . TYR A 1 190 ? -20.872 -24.883 19.453 1.00 72.62 190 TYR A CA 1
ATOM 1483 C C . TYR A 1 190 ? -21.683 -23.595 19.464 1.00 72.62 190 TYR A C 1
ATOM 1485 O O . TYR A 1 190 ? -22.848 -23.554 19.072 1.00 72.62 190 TYR A O 1
ATOM 1493 N N . HIS A 1 191 ? -21.019 -22.518 19.857 1.00 66.62 191 HIS A N 1
ATOM 1494 C CA . HIS A 1 191 ? -21.465 -21.157 19.615 1.00 66.62 191 HIS A CA 1
ATOM 1495 C C . HIS A 1 191 ? -20.355 -20.396 18.888 1.00 66.62 191 HIS A C 1
ATOM 1497 O O . HIS A 1 191 ? -19.210 -20.849 18.817 1.00 66.62 191 HIS A O 1
ATOM 1503 N N . TYR A 1 192 ? -20.706 -19.267 18.281 1.00 61.38 192 TYR A N 1
ATOM 1504 C CA . TYR A 1 192 ? -19.706 -18.362 17.734 1.00 61.38 192 TYR A CA 1
ATOM 1505 C C . TYR A 1 192 ? -19.380 -17.316 18.788 1.00 61.38 192 TYR A C 1
ATOM 1507 O O . TYR A 1 192 ? -20.266 -16.561 19.195 1.00 61.38 192 TYR A O 1
ATOM 1515 N N . GLU A 1 193 ? -18.120 -17.254 19.207 1.00 58.81 193 GLU A N 1
ATOM 1516 C CA . GLU A 1 193 ? -17.631 -16.064 19.884 1.00 58.81 193 GLU A CA 1
ATOM 1517 C C . GLU A 1 193 ? -17.478 -14.973 18.822 1.00 58.81 193 GLU A C 1
ATOM 1519 O O . GLU A 1 193 ? -16.788 -15.150 17.815 1.00 58.81 193 GLU A O 1
ATOM 1524 N N . VAL A 1 194 ? -18.186 -13.865 19.027 1.00 59.50 194 VAL A N 1
ATOM 1525 C CA . VAL A 1 194 ? -18.162 -12.695 18.154 1.00 59.50 194 VAL A CA 1
ATOM 1526 C C . VAL A 1 194 ? -17.359 -11.616 18.860 1.00 59.50 194 VAL A C 1
ATOM 1528 O O . VAL A 1 194 ? -17.876 -10.915 19.732 1.00 59.50 194 VAL A O 1
ATOM 1531 N N . ASN A 1 195 ? -16.095 -11.457 18.476 1.00 64.81 195 ASN A N 1
ATOM 1532 C CA . ASN A 1 195 ? -15.273 -10.357 18.959 1.00 64.81 195 ASN A CA 1
ATOM 1533 C C . ASN A 1 195 ? -14.656 -9.586 17.780 1.00 64.81 195 ASN A C 1
ATOM 1535 O O . ASN A 1 195 ? -14.237 -10.143 16.771 1.00 64.81 195 ASN A O 1
ATOM 1539 N N . ASN A 1 196 ? -14.639 -8.254 17.872 1.00 64.75 196 ASN A N 1
ATOM 1540 C CA . ASN A 1 196 ? -13.992 -7.402 16.869 1.00 64.75 196 ASN A CA 1
ATOM 1541 C C . ASN A 1 196 ? -12.525 -7.198 17.244 1.00 64.75 196 ASN A C 1
ATOM 1543 O O . ASN A 1 196 ? -12.078 -6.061 17.358 1.00 64.75 196 ASN A O 1
ATOM 1547 N N . ASN A 1 197 ? -11.792 -8.273 17.533 1.00 71.12 197 ASN A N 1
ATOM 1548 C CA . ASN A 1 197 ? -10.420 -8.151 18.024 1.00 71.12 197 ASN A CA 1
ATOM 1549 C C . ASN A 1 197 ? -9.378 -8.266 16.914 1.00 71.12 197 ASN A C 1
ATOM 1551 O O . ASN A 1 197 ? -8.286 -7.720 17.080 1.00 71.12 197 ASN A O 1
ATOM 1555 N N . LYS A 1 198 ? -9.708 -8.891 15.777 1.00 81.12 198 LYS A N 1
ATOM 1556 C CA . LYS A 1 198 ? -8.745 -9.088 14.693 1.00 81.12 198 LYS A CA 1
ATOM 1557 C C . LYS A 1 198 ? -8.505 -7.788 13.925 1.00 81.12 198 LYS A C 1
ATOM 1559 O O . LYS A 1 198 ? -9.371 -7.307 13.192 1.00 81.12 198 LYS A O 1
ATOM 1564 N N . ASP A 1 199 ? -7.307 -7.235 14.092 1.00 84.62 199 ASP A N 1
ATOM 1565 C CA . ASP A 1 199 ? -6.804 -6.122 13.292 1.00 84.62 199 ASP A CA 1
ATOM 1566 C C . ASP A 1 199 ? -6.521 -6.591 11.867 1.00 84.62 199 ASP A C 1
ATOM 1568 O O . ASP A 1 199 ? -5.794 -7.557 11.651 1.00 84.62 199 ASP A O 1
ATOM 1572 N N . TYR A 1 200 ? -7.100 -5.896 10.895 1.00 81.12 200 TYR A N 1
ATOM 1573 C CA . TYR A 1 200 ? -6.962 -6.233 9.483 1.00 81.12 200 TYR A CA 1
ATOM 1574 C C . TYR A 1 200 ? -6.157 -5.183 8.727 1.00 81.12 200 TYR A C 1
ATOM 1576 O O . TYR A 1 200 ? -5.381 -5.508 7.835 1.00 81.12 200 TYR A O 1
ATOM 1584 N N . CYS A 1 201 ? -6.284 -3.909 9.093 1.00 86.06 201 CYS A N 1
ATOM 1585 C CA . CYS A 1 201 ? -5.439 -2.865 8.530 1.00 86.06 201 CYS A CA 1
ATOM 1586 C C . CYS A 1 201 ? -5.259 -1.713 9.512 1.00 86.06 201 CYS A C 1
ATOM 1588 O O . CYS A 1 201 ? -6.217 -1.292 10.157 1.00 86.06 201 CYS A O 1
ATOM 1590 N N . TYR A 1 202 ? -4.043 -1.179 9.603 1.00 90.94 202 TYR A N 1
ATOM 1591 C CA . TYR A 1 202 ? -3.785 0.092 10.268 1.00 90.94 202 TYR A CA 1
ATOM 1592 C C . TYR A 1 202 ? -3.635 1.214 9.257 1.00 90.94 202 TYR A C 1
ATOM 1594 O O . TYR A 1 202 ? -2.844 1.119 8.322 1.00 90.94 202 TYR A O 1
ATOM 1602 N N . PHE A 1 203 ? -4.325 2.316 9.524 1.00 92.44 203 PHE A N 1
ATOM 1603 C CA . PHE A 1 203 ? -4.295 3.548 8.751 1.00 92.44 203 PHE A CA 1
ATOM 1604 C C . PHE A 1 203 ? -3.724 4.672 9.606 1.00 92.44 203 PHE A C 1
ATOM 1606 O O . PHE A 1 203 ? -4.139 4.867 10.750 1.00 92.44 203 PHE A O 1
ATOM 1613 N N . TYR A 1 204 ? -2.778 5.423 9.052 1.00 94.00 204 TYR A N 1
ATOM 1614 C CA . TYR A 1 204 ? -2.091 6.505 9.745 1.00 94.00 204 TYR A CA 1
ATOM 1615 C C . TYR A 1 204 ? -2.407 7.825 9.051 1.00 94.00 204 TYR A C 1
ATOM 1617 O O . TYR A 1 204 ? -2.071 8.008 7.881 1.00 94.00 204 TYR A O 1
ATOM 1625 N N . PHE A 1 205 ? -3.037 8.744 9.778 1.00 96.56 205 PHE A N 1
ATOM 1626 C CA . PHE A 1 205 ? -3.458 10.046 9.268 1.00 96.56 205 PHE A CA 1
ATOM 1627 C C . PHE A 1 205 ? -2.653 11.177 9.896 1.00 96.56 205 PHE A C 1
ATOM 1629 O O . PHE A 1 205 ? -2.259 11.104 11.062 1.00 96.56 205 PHE A O 1
ATOM 1636 N N . ASP A 1 206 ? -2.450 12.246 9.136 1.00 96.44 206 ASP A N 1
ATOM 1637 C CA . ASP A 1 206 ? -1.866 13.478 9.657 1.00 96.44 206 ASP A CA 1
ATOM 1638 C C . ASP A 1 206 ? -2.855 14.264 10.548 1.00 96.44 206 ASP A C 1
ATOM 1640 O O . ASP A 1 206 ? -4.002 13.865 10.793 1.00 96.44 206 ASP A O 1
ATOM 1644 N N . ALA A 1 207 ? -2.408 15.420 11.046 1.00 95.25 207 ALA A N 1
ATOM 1645 C CA . ALA A 1 207 ? -3.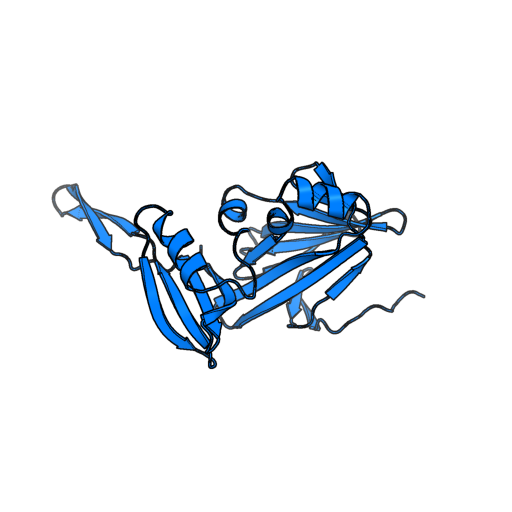231 16.311 11.861 1.00 95.25 207 ALA A CA 1
ATOM 1646 C C . ALA A 1 207 ? -4.518 16.767 11.141 1.00 95.25 207 ALA A C 1
ATOM 1648 O O . ALA A 1 207 ? -5.558 16.906 11.793 1.00 95.25 207 ALA A O 1
ATOM 1649 N N . ASN A 1 208 ? -4.462 16.896 9.811 1.00 96.56 208 ASN A N 1
ATOM 1650 C CA . ASN A 1 208 ? -5.546 17.321 8.924 1.00 96.56 208 ASN A CA 1
ATOM 1651 C C . ASN A 1 208 ? -6.446 16.158 8.463 1.00 96.56 208 ASN A C 1
ATOM 1653 O O . ASN A 1 208 ? -7.280 16.336 7.572 1.00 96.56 208 ASN A O 1
ATOM 1657 N N . ASN A 1 209 ? -6.306 14.973 9.069 1.00 96.44 209 ASN A N 1
ATOM 1658 C CA . ASN A 1 209 ? -7.059 13.763 8.733 1.00 96.44 209 ASN A CA 1
ATOM 1659 C C . ASN A 1 209 ? -6.862 13.302 7.276 1.00 96.44 209 ASN A C 1
ATOM 1661 O O . ASN A 1 209 ? -7.792 12.777 6.653 1.00 96.44 209 ASN A O 1
ATOM 1665 N N . LYS A 1 210 ? -5.659 13.485 6.727 1.00 96.12 210 LYS A N 1
ATOM 1666 C CA . LYS A 1 210 ? -5.255 12.957 5.420 1.00 96.12 210 LYS A CA 1
ATOM 1667 C C . LYS A 1 210 ? -4.430 11.690 5.600 1.00 96.12 210 LYS A C 1
ATOM 1669 O O . LYS A 1 210 ? -3.535 11.651 6.442 1.00 96.12 210 LYS A O 1
ATOM 1674 N N . LEU A 1 211 ? -4.753 10.644 4.838 1.00 91.50 211 LEU A N 1
ATOM 1675 C CA . LEU A 1 211 ? -4.068 9.354 4.906 1.00 91.50 211 LEU A CA 1
ATOM 1676 C C . LEU A 1 211 ? -2.603 9.525 4.490 1.00 91.50 211 LEU A C 1
ATOM 1678 O O . LEU A 1 211 ? -2.322 9.997 3.393 1.00 91.50 211 LEU A O 1
ATOM 1682 N N . VAL A 1 212 ? -1.670 9.148 5.358 1.00 89.69 212 VAL A N 1
ATOM 1683 C CA . VAL A 1 212 ? -0.227 9.269 5.110 1.00 89.69 212 VAL A CA 1
ATOM 1684 C C . VAL A 1 212 ? 0.357 7.934 4.676 1.00 89.69 212 VAL A C 1
ATOM 1686 O O . VAL A 1 212 ? 1.066 7.887 3.674 1.00 89.69 212 VAL A O 1
ATOM 1689 N N . LYS A 1 213 ? 0.057 6.870 5.429 1.00 87.56 213 LYS A N 1
ATOM 1690 C CA . LYS A 1 213 ? 0.510 5.498 5.170 1.00 87.56 213 LYS A CA 1
ATOM 1691 C C . LYS A 1 213 ? -0.422 4.478 5.826 1.00 87.56 213 LYS A C 1
ATOM 1693 O O . LYS A 1 213 ? -1.156 4.822 6.755 1.00 87.56 213 LYS A O 1
ATOM 1698 N N . TRP A 1 214 ? -0.401 3.236 5.355 1.00 87.56 214 TRP A N 1
ATOM 1699 C CA . TRP A 1 214 ? -1.189 2.140 5.921 1.00 87.56 214 TRP A CA 1
ATOM 1700 C C . TRP A 1 214 ? -0.512 0.785 5.716 1.00 87.56 214 TRP A C 1
ATOM 1702 O O . TRP A 1 214 ? 0.316 0.618 4.818 1.00 87.56 214 TRP A O 1
ATOM 1712 N N . ILE A 1 215 ? -0.861 -0.175 6.568 1.00 82.94 215 ILE A N 1
ATOM 1713 C CA . ILE A 1 215 ? -0.371 -1.552 6.502 1.00 82.94 215 ILE A CA 1
ATOM 1714 C C . ILE A 1 215 ? -1.522 -2.521 6.744 1.00 82.94 215 ILE A C 1
ATOM 1716 O O . ILE A 1 215 ? -2.305 -2.344 7.676 1.00 82.94 215 ILE A O 1
ATOM 1720 N N . GLN A 1 216 ? -1.646 -3.526 5.884 1.00 79.25 216 GLN A N 1
ATOM 1721 C CA . GLN A 1 216 ? -2.626 -4.599 6.019 1.00 79.25 216 GLN A CA 1
ATOM 1722 C C . GLN A 1 216 ? -1.990 -5.821 6.692 1.00 79.25 216 GLN A C 1
ATOM 1724 O O . GLN A 1 216 ? -0.856 -6.197 6.381 1.00 79.25 216 GLN A O 1
ATOM 1729 N N . PHE A 1 217 ? -2.758 -6.448 7.577 1.00 73.88 217 PHE A N 1
ATOM 1730 C CA . PHE A 1 217 ? -2.446 -7.692 8.268 1.00 73.88 217 PHE A CA 1
ATOM 1731 C C . PHE A 1 217 ? -3.231 -8.844 7.630 1.00 73.88 217 PHE A C 1
ATOM 1733 O O . PHE A 1 217 ? -4.361 -8.654 7.179 1.00 73.88 217 PHE A O 1
ATOM 1740 N N . MET A 1 218 ? -2.624 -10.031 7.579 1.00 61.66 218 MET A N 1
ATOM 1741 C CA . MET A 1 218 ? -3.268 -11.283 7.156 1.00 61.66 218 MET A CA 1
ATOM 1742 C C . MET A 1 218 ? -3.514 -12.175 8.371 1.00 61.66 218 MET A C 1
ATOM 1744 O O . MET A 1 218 ? -2.535 -12.377 9.118 1.00 61.66 218 MET A O 1
#

pLDDT: mean 70.31, std 16.17, range [26.98, 97.12]

Sequence (218 aa):
MLVGLLTSVSLFAYDDFDIIEGTTPISLPTDALIVNGQPILCDRMTWEIDDFGELGKTVRLIPTFSGETLQYLKSQNVLQSFNFFVSGKIFLVRMKDMDAYGICRGSVNKPIICAVLATKDGKTRCIINKTAESMVFNDFYKGMPKSAVEEYASKIGTSRFVFMGNKGGLKCYSLKFLDMKKEYNIFGDYHYEVNNNKDYCYFYFDANNKLVKWIQFM

Radius of gyration: 19.67 Å; chains: 1; bounding box: 53×49×52 Å

Foldseek 3Di:
DPPDDCPDFPFDDDPQWTATDDQDKDKDQAQWEAEPNDTQGFRIWIWGWADPDQQAIKIWIQTHHDDPSVVVCVVVVCNLVPIFIDFGHWIWGQPPVFNKIFIFDDDPVDTDGQWMWGQDPNHTHIYGDDDPVRNLPSNDDFQDALVVVQVSLVPPPQWDWAFPQDDPQWGKIFTFDFDFDWDADPVRDTDTDTDSPDTAKIFTAHPRRTTHDMHGDD